Protein AF-A0A969HYI3-F1 (afdb_monomer_lite)

Foldseek 3Di:
DDDDDDDDDDDDDDDDDDPPDPPPDDDPPPPDPCPPPDPQDADDPVDGDPSRVVVVVVVVVVLQVQLVVLLVLLVVLVVCQVVVVVVVPDVDSQCVCCVVPVAHPVRSVLSNLLNVLQCLQVDPPDDHDPDPSDGDRHSLLSRLLSVPPDSVLSNVLVVVLCVPPVVSDRDSVSSNVSSVVSVVVVVCVVPPDDDDPPPPDPPPDDDDDD

Radius of gyration: 31.87 Å; chains: 1; bounding box: 58×83×125 Å

Sequence (210 aa):
MNRRRDRASDLAAFTSDLAPPVRRGRGLDGMLGTAAPAPIERGTDTELSLSEMDALVQCEAIIERGLKTFFEVGTALVRIRDLELYRIEYRTFEAYCADRWGISRPRAYELMNASQVVSAIADKTGDPPAAPLVVPQNEAQARPLTRLKDVAQQRAAWQQAVETAPDGRITAAHVEQVVKEMLRKLDAALHAPAPPPEHVAPRRASPAPT

pLDDT: mean 71.65, std 19.66, range [32.5, 96.88]

Secondary structure (DSSP, 8-state):
------------------SPP-------TTS----PPPP-----SSS--HHHHHHHHHHHHHHHHHHHHHHHHHHHHHHHHHTTTTTTT-SSHHHHHHHHH---HHHHHHHHHHHHHHHHHH--SSSPPSS------SHHHHTGGGG--SHHHHHHHHHHHHHT-GGG---HHHHHHHHHHHHHHHHHHHHPPPPPPP-----PPPPPP-

Structure (mmCIF, N/CA/C/O backbone):
data_AF-A0A969HYI3-F1
#
_entry.id   AF-A0A969HYI3-F1
#
loop_
_atom_site.group_PDB
_atom_site.id
_atom_site.type_symbol
_atom_site.label_atom_id
_atom_site.label_alt_id
_atom_site.label_comp_id
_atom_site.label_asym_id
_atom_site.label_entity_id
_atom_site.label_seq_id
_atom_site.pdbx_PDB_ins_code
_atom_site.Cartn_x
_atom_site.Cartn_y
_atom_site.Cartn_z
_atom_site.occupancy
_atom_site.B_iso_or_equiv
_atom_site.auth_seq_id
_atom_site.auth_comp_id
_atom_site.auth_asym_id
_atom_site.auth_atom_id
_atom_site.pdbx_PDB_model_num
ATOM 1 N N . MET A 1 1 ? 6.996 10.038 -78.867 1.00 38.78 1 MET A N 1
ATOM 2 C CA . MET A 1 1 ? 8.437 9.913 -79.176 1.00 38.78 1 MET A CA 1
ATOM 3 C C . MET A 1 1 ? 9.048 8.854 -78.267 1.00 38.78 1 MET A C 1
ATOM 5 O O . MET A 1 1 ? 9.074 9.038 -77.061 1.00 38.78 1 MET A O 1
ATOM 9 N N . ASN A 1 2 ? 9.457 7.731 -78.857 1.00 34.75 2 ASN A N 1
ATOM 10 C CA . ASN A 1 2 ? 10.116 6.586 -78.220 1.00 34.75 2 ASN A CA 1
ATOM 11 C C . ASN A 1 2 ? 11.629 6.817 -78.043 1.00 34.75 2 ASN A C 1
ATOM 13 O O . ASN A 1 2 ? 12.238 7.416 -78.929 1.00 34.75 2 ASN A O 1
ATOM 17 N N . ARG A 1 3 ? 12.212 6.223 -76.987 1.00 39.19 3 ARG A N 1
ATOM 18 C CA . ARG A 1 3 ? 13.505 5.480 -76.902 1.00 39.19 3 ARG A CA 1
ATOM 19 C C . ARG A 1 3 ? 13.763 5.225 -75.401 1.00 39.19 3 ARG A C 1
ATOM 21 O O . ARG A 1 3 ? 14.006 6.184 -74.688 1.00 39.19 3 ARG A O 1
ATOM 28 N N . ARG A 1 4 ? 13.545 4.056 -74.778 1.00 41.44 4 ARG A N 1
ATOM 29 C CA . ARG A 1 4 ? 14.059 2.672 -74.956 1.00 41.44 4 ARG A CA 1
ATOM 30 C C . ARG A 1 4 ? 15.584 2.528 -75.091 1.00 41.44 4 ARG A C 1
ATOM 32 O O . ARG A 1 4 ? 16.122 2.773 -76.168 1.00 41.44 4 ARG A O 1
ATOM 39 N N . ARG A 1 5 ? 16.205 2.042 -74.004 1.00 45.50 5 ARG A N 1
ATOM 40 C CA . ARG A 1 5 ? 17.106 0.866 -73.844 1.00 45.50 5 ARG A CA 1
ATOM 41 C C . ARG A 1 5 ? 17.284 0.675 -72.321 1.00 45.50 5 ARG A C 1
ATOM 43 O O . ARG A 1 5 ? 17.716 1.619 -71.679 1.00 45.50 5 ARG A O 1
ATOM 50 N N . ASP A 1 6 ? 16.709 -0.316 -71.638 1.00 41.03 6 ASP A N 1
ATOM 51 C CA . ASP A 1 6 ? 16.906 -1.786 -71.616 1.00 41.03 6 ASP A CA 1
ATOM 52 C C . ASP A 1 6 ? 18.295 -2.283 -71.175 1.00 41.03 6 ASP A C 1
ATOM 54 O O . ASP A 1 6 ? 19.232 -2.251 -71.973 1.00 41.03 6 ASP A O 1
ATOM 58 N N . ARG A 1 7 ? 18.346 -2.811 -69.932 1.00 38.31 7 ARG A N 1
ATOM 59 C CA . ARG A 1 7 ? 18.832 -4.141 -69.445 1.00 38.31 7 ARG A CA 1
ATOM 60 C C . ARG A 1 7 ? 19.369 -4.007 -68.001 1.00 38.31 7 ARG A C 1
ATOM 62 O O . ARG A 1 7 ? 20.256 -3.198 -67.779 1.00 38.31 7 ARG A O 1
ATOM 69 N N . ALA A 1 8 ? 18.753 -4.594 -66.961 1.00 33.00 8 ALA A N 1
ATOM 70 C CA . ALA A 1 8 ? 18.795 -6.019 -66.545 1.00 33.00 8 ALA A CA 1
ATOM 71 C C . ALA A 1 8 ? 20.252 -6.530 -66.464 1.00 33.00 8 ALA A C 1
ATOM 73 O O . ALA A 1 8 ? 20.932 -6.497 -67.483 1.00 33.00 8 ALA A O 1
ATOM 74 N N . SER A 1 9 ? 20.835 -6.958 -65.339 1.00 34.84 9 SER A N 1
ATOM 75 C CA . SER A 1 9 ? 20.385 -7.801 -64.206 1.00 34.84 9 SER A CA 1
ATOM 76 C C . SER A 1 9 ? 21.305 -7.482 -62.995 1.00 34.84 9 SER A C 1
ATOM 78 O O . SER A 1 9 ? 22.332 -6.844 -63.195 1.00 34.84 9 SER A O 1
ATOM 80 N N . ASP A 1 10 ? 20.983 -7.695 -61.719 1.00 34.31 10 ASP A N 1
ATOM 81 C CA . ASP A 1 10 ? 20.897 -8.970 -60.986 1.00 34.31 10 ASP A CA 1
ATOM 82 C C . ASP A 1 10 ? 20.331 -8.653 -59.580 1.00 34.31 10 ASP A C 1
ATOM 84 O O . ASP A 1 10 ? 20.713 -7.667 -58.957 1.00 34.31 10 ASP A O 1
ATOM 88 N N . LEU A 1 11 ? 19.222 -9.270 -59.165 1.00 32.50 11 LEU A N 1
ATOM 89 C CA . LEU A 1 11 ? 19.154 -10.449 -58.286 1.00 32.50 11 LEU A CA 1
ATOM 90 C C . LEU A 1 11 ? 19.701 -10.257 -56.852 1.00 32.50 11 LEU A C 1
ATOM 92 O O . LEU A 1 11 ? 20.893 -10.325 -56.594 1.00 32.50 11 LEU A O 1
ATOM 96 N N . ALA A 1 12 ? 18.726 -10.174 -55.937 1.00 33.12 12 ALA A N 1
ATOM 97 C CA . ALA A 1 12 ? 18.704 -10.742 -54.587 1.00 33.12 12 ALA A CA 1
ATOM 98 C C . ALA A 1 12 ? 19.670 -10.200 -53.513 1.00 33.12 12 ALA A C 1
ATOM 100 O O . ALA A 1 12 ? 20.829 -10.584 -53.447 1.00 33.12 12 ALA A O 1
ATOM 101 N N . ALA A 1 13 ? 19.103 -9.482 -52.536 1.00 35.53 13 ALA A N 1
ATOM 102 C CA . ALA A 1 13 ? 19.193 -9.878 -51.124 1.00 35.53 13 ALA A CA 1
ATOM 103 C C . ALA A 1 13 ? 18.132 -9.140 -50.290 1.00 35.53 13 ALA A C 1
ATOM 105 O O . ALA A 1 13 ? 18.258 -7.972 -49.935 1.00 35.53 13 ALA A O 1
ATOM 106 N N . PHE A 1 14 ? 17.059 -9.868 -50.005 1.00 36.97 14 PHE A N 1
ATOM 107 C CA . PHE A 1 14 ? 16.119 -9.616 -48.928 1.00 36.97 14 PHE A CA 1
ATOM 108 C C . PHE A 1 14 ? 16.742 -10.140 -47.633 1.00 36.97 14 PHE A C 1
ATOM 110 O O . PHE A 1 14 ? 16.921 -11.346 -47.522 1.00 36.97 14 PHE A O 1
ATOM 117 N N . THR A 1 15 ? 17.034 -9.259 -46.680 1.00 38.47 15 THR A N 1
ATOM 118 C CA . THR A 1 15 ? 17.184 -9.546 -45.239 1.00 38.47 15 THR A CA 1
ATOM 119 C C . THR A 1 15 ? 17.040 -8.189 -44.538 1.00 38.47 15 THR A C 1
ATOM 121 O O . THR A 1 15 ? 17.927 -7.348 -44.634 1.00 38.47 15 THR A O 1
ATOM 124 N N . SER A 1 16 ? 15.856 -7.782 -44.071 1.00 40.38 16 SER A N 1
ATOM 125 C CA . SER A 1 16 ? 15.319 -8.096 -42.736 1.00 40.38 16 SER A CA 1
ATOM 126 C C . SER A 1 16 ? 16.392 -8.443 -41.705 1.00 40.38 16 SER A C 1
ATOM 128 O O . SER A 1 16 ? 17.163 -9.364 -41.937 1.00 40.38 16 SER A O 1
ATOM 130 N N . ASP A 1 17 ? 16.296 -7.789 -40.545 1.00 43.31 17 ASP A N 1
ATOM 131 C CA . ASP A 1 17 ? 16.858 -8.188 -39.247 1.00 43.31 17 ASP A CA 1
ATOM 132 C C . ASP A 1 17 ? 18.091 -7.410 -38.759 1.00 43.31 17 ASP A C 1
ATOM 134 O O . ASP A 1 17 ? 19.230 -7.774 -39.021 1.00 43.31 17 ASP A O 1
ATOM 138 N N . LEU A 1 18 ? 17.838 -6.352 -37.980 1.00 40.81 18 LEU A N 1
ATOM 139 C CA . LEU A 1 18 ? 18.725 -5.889 -36.907 1.00 40.81 18 LEU A CA 1
ATOM 140 C C . LEU A 1 18 ? 17.860 -5.354 -35.751 1.00 40.81 18 LEU A C 1
ATOM 142 O O . LEU A 1 18 ? 17.935 -4.190 -35.364 1.00 40.81 18 LEU A O 1
ATOM 146 N N . ALA A 1 19 ? 17.013 -6.222 -35.195 1.00 46.19 19 ALA A N 1
ATOM 147 C CA . ALA A 1 19 ? 16.717 -6.144 -33.769 1.00 46.19 19 ALA A CA 1
ATOM 148 C C . ALA A 1 19 ? 17.812 -6.953 -33.053 1.00 46.19 19 ALA A C 1
ATOM 150 O O . ALA A 1 19 ? 18.092 -8.080 -33.467 1.00 46.19 19 ALA A O 1
ATOM 151 N N . PRO A 1 20 ? 18.484 -6.425 -32.015 1.00 46.50 20 PRO A N 1
ATOM 152 C CA . PRO A 1 20 ? 19.469 -7.216 -31.292 1.00 46.50 20 PRO A CA 1
ATOM 153 C C . PRO A 1 20 ? 18.777 -8.455 -30.702 1.00 46.50 20 PRO A C 1
ATOM 155 O O . PRO A 1 20 ? 17.694 -8.326 -30.121 1.00 46.50 20 PRO A O 1
ATOM 158 N N . PRO A 1 21 ? 19.366 -9.658 -30.825 1.00 45.59 21 PRO A N 1
ATOM 159 C CA . PRO A 1 21 ? 18.741 -10.858 -30.307 1.00 45.59 21 PRO A CA 1
ATOM 160 C C . PRO A 1 21 ? 18.591 -10.722 -28.795 1.00 45.59 21 PRO A C 1
ATOM 162 O O . PRO A 1 21 ? 19.574 -10.610 -28.055 1.00 45.59 21 PRO A O 1
ATOM 165 N N . VAL A 1 22 ? 17.339 -10.774 -28.337 1.00 52.62 22 VAL A N 1
ATOM 166 C CA . VAL A 1 22 ? 17.003 -11.109 -26.957 1.00 52.62 22 VAL A CA 1
ATOM 167 C C . VAL A 1 22 ? 17.732 -12.412 -26.666 1.00 52.62 22 VAL A C 1
ATOM 169 O O . VAL A 1 22 ? 17.373 -13.468 -27.194 1.00 52.62 22 VAL A O 1
ATOM 172 N N . ARG A 1 23 ? 18.797 -12.340 -25.862 1.00 42.78 23 ARG A N 1
ATOM 173 C CA . ARG A 1 23 ? 19.448 -13.531 -25.327 1.00 42.78 23 ARG A CA 1
ATOM 174 C C . ARG A 1 23 ? 18.414 -14.249 -24.466 1.00 42.78 23 ARG A C 1
ATOM 176 O O . ARG A 1 23 ? 18.297 -13.981 -23.275 1.00 42.78 23 ARG A O 1
ATOM 183 N N . ARG A 1 24 ? 17.667 -15.179 -25.066 1.00 51.25 24 ARG A N 1
ATOM 184 C CA . ARG A 1 24 ? 17.111 -16.311 -24.330 1.00 51.25 24 ARG A CA 1
ATOM 185 C C . ARG A 1 24 ? 18.317 -16.991 -23.705 1.00 51.25 24 ARG A C 1
ATOM 187 O O . ARG A 1 24 ? 19.187 -17.478 -24.427 1.00 51.25 24 ARG A O 1
ATOM 194 N N . GLY A 1 25 ? 18.428 -16.884 -22.384 1.00 37.19 25 GLY A N 1
ATOM 195 C CA . GLY A 1 25 ? 19.513 -17.481 -21.625 1.00 37.19 25 GLY A CA 1
ATOM 196 C C . GLY A 1 25 ? 19.679 -18.936 -22.045 1.00 37.19 25 GLY A C 1
ATOM 197 O O . GLY A 1 25 ? 18.768 -19.745 -21.895 1.00 37.19 25 GLY A O 1
ATOM 198 N N . ARG A 1 26 ? 20.842 -19.231 -22.626 1.00 47.69 26 ARG A N 1
ATOM 199 C CA . ARG A 1 26 ? 21.391 -20.578 -22.736 1.00 47.69 26 ARG A CA 1
ATOM 200 C C . ARG A 1 26 ? 21.399 -21.168 -21.323 1.00 47.69 26 ARG A C 1
ATOM 202 O O . ARG A 1 26 ? 21.822 -20.481 -20.395 1.00 47.69 26 ARG A O 1
ATOM 209 N N . GLY A 1 27 ? 20.881 -22.388 -21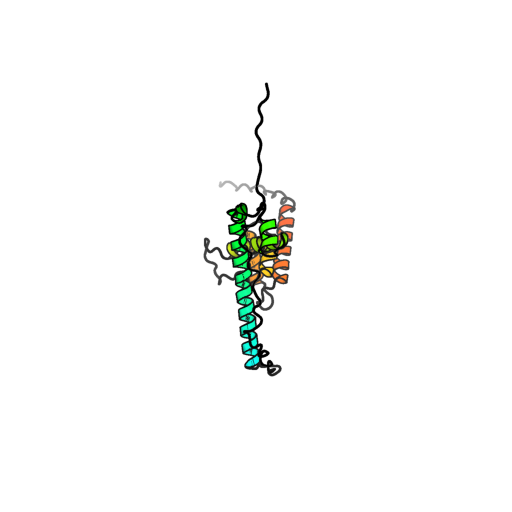.199 1.00 39.28 27 GLY A N 1
ATOM 210 C CA . GLY A 1 27 ? 20.636 -23.078 -19.937 1.00 39.28 27 GLY A CA 1
ATOM 211 C C . GLY A 1 27 ? 21.790 -22.974 -18.945 1.00 39.28 27 GLY A C 1
ATOM 212 O O . GLY A 1 27 ? 22.960 -23.115 -19.300 1.00 39.28 27 GLY A O 1
ATOM 213 N N . LEU A 1 28 ? 21.413 -22.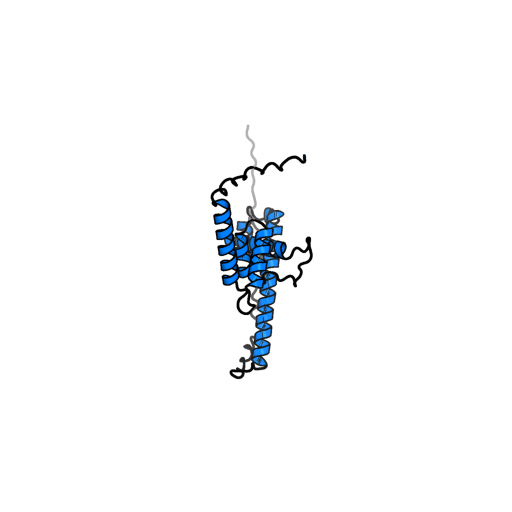747 -17.691 1.00 47.28 28 LEU A N 1
ATOM 214 C CA . LEU A 1 28 ? 22.261 -22.871 -16.506 1.00 47.28 28 LEU A CA 1
ATOM 215 C C . LEU A 1 28 ? 22.321 -24.341 -16.040 1.00 47.28 28 LEU A C 1
ATOM 217 O O . LEU A 1 28 ? 22.607 -24.614 -14.874 1.00 47.28 28 LEU A O 1
ATOM 221 N N . ASP A 1 29 ? 21.997 -25.285 -16.927 1.00 48.03 29 ASP A N 1
ATOM 222 C CA . ASP A 1 29 ? 22.026 -26.718 -16.662 1.00 48.03 29 ASP A CA 1
ATOM 223 C C . ASP A 1 29 ? 23.487 -27.171 -16.597 1.00 48.03 29 ASP A C 1
ATOM 225 O O . ASP A 1 29 ? 24.082 -27.572 -17.596 1.00 48.03 29 ASP A O 1
ATOM 229 N N . GLY A 1 30 ? 24.097 -27.040 -15.416 1.00 45.94 30 GLY A N 1
ATOM 230 C CA . GLY A 1 30 ? 25.413 -27.628 -15.176 1.00 45.94 30 GLY A CA 1
ATOM 231 C C . GLY A 1 30 ? 26.241 -27.142 -13.988 1.00 45.94 30 GLY A C 1
ATOM 232 O O . GLY A 1 30 ? 27.368 -27.609 -13.876 1.00 45.94 30 GLY A O 1
ATOM 233 N N . MET A 1 31 ? 25.777 -26.237 -13.110 1.00 43.53 31 MET A N 1
ATOM 234 C CA . MET A 1 31 ? 26.675 -25.693 -12.064 1.00 43.53 31 MET A CA 1
ATOM 235 C C . MET A 1 31 ? 26.084 -25.426 -10.673 1.00 43.53 31 MET A C 1
ATOM 237 O O . MET A 1 31 ? 26.704 -24.734 -9.869 1.00 43.53 31 MET A O 1
ATOM 241 N N . LEU A 1 32 ? 24.946 -26.025 -10.328 1.00 44.06 32 LEU A N 1
ATOM 242 C CA . LEU A 1 32 ? 24.517 -26.119 -8.932 1.00 44.06 32 LEU A CA 1
ATOM 243 C C . LEU A 1 32 ? 24.443 -27.595 -8.575 1.00 44.06 32 LEU A C 1
ATOM 245 O O . LEU A 1 32 ? 23.512 -28.291 -8.968 1.00 44.06 32 LEU A O 1
ATOM 249 N N . GLY A 1 33 ? 25.449 -28.080 -7.847 1.00 40.66 33 GLY A N 1
ATOM 250 C CA . GLY A 1 33 ? 25.289 -29.306 -7.085 1.00 40.66 33 GLY A CA 1
ATOM 251 C C . GLY A 1 33 ? 24.110 -29.096 -6.145 1.00 40.66 33 GLY A C 1
ATOM 252 O O . GLY A 1 33 ? 24.230 -28.396 -5.145 1.00 40.66 33 GLY A O 1
ATOM 253 N N . THR A 1 34 ? 22.954 -29.657 -6.487 1.00 44.06 34 THR A N 1
ATOM 254 C CA . THR A 1 34 ? 21.813 -29.752 -5.584 1.00 44.06 34 THR A CA 1
ATOM 255 C C . THR A 1 34 ? 22.142 -30.832 -4.562 1.00 44.06 34 THR A C 1
ATOM 257 O O . THR A 1 34 ? 21.595 -31.933 -4.601 1.00 44.06 34 THR A O 1
ATOM 260 N N . ALA A 1 35 ? 23.082 -30.542 -3.660 1.00 44.22 35 ALA A N 1
ATOM 261 C CA . ALA A 1 35 ? 23.036 -31.180 -2.361 1.00 44.22 35 ALA A CA 1
ATOM 262 C C . ALA A 1 35 ? 21.670 -30.793 -1.791 1.00 44.22 35 ALA A C 1
ATOM 264 O O . ALA A 1 35 ? 21.392 -29.607 -1.600 1.00 44.22 35 ALA A O 1
ATOM 265 N N . ALA A 1 36 ? 20.778 -31.775 -1.648 1.00 46.41 36 ALA A N 1
ATOM 266 C CA . ALA A 1 36 ? 19.522 -31.563 -0.952 1.00 46.41 36 ALA A CA 1
ATOM 267 C C . ALA A 1 36 ? 19.846 -30.878 0.388 1.00 46.41 36 ALA A C 1
ATOM 269 O O . ALA A 1 36 ? 20.836 -31.270 1.020 1.00 46.41 36 ALA A O 1
ATOM 270 N N . PRO A 1 37 ? 19.090 -29.842 0.798 1.00 57.66 37 PRO A N 1
ATOM 271 C CA . PRO A 1 37 ? 19.317 -29.219 2.094 1.00 57.66 37 PRO A CA 1
ATOM 272 C C . PRO A 1 37 ? 19.321 -30.322 3.154 1.00 57.66 37 PRO A C 1
ATOM 274 O O . PRO A 1 37 ? 18.499 -31.242 3.086 1.00 57.66 37 PRO A O 1
ATOM 277 N N . ALA A 1 38 ? 20.294 -30.271 4.068 1.00 59.81 38 ALA A N 1
ATOM 278 C CA . ALA A 1 38 ? 20.405 -31.261 5.129 1.00 59.81 38 ALA A CA 1
ATOM 279 C C . ALA A 1 38 ? 19.039 -31.409 5.832 1.00 59.81 38 ALA A C 1
ATOM 281 O O . ALA A 1 38 ? 18.359 -30.396 6.028 1.00 59.81 38 ALA A O 1
ATOM 282 N N . PRO A 1 39 ? 18.600 -32.638 6.165 1.00 67.19 39 PRO A N 1
ATOM 283 C CA . PRO A 1 39 ? 17.336 -32.844 6.858 1.00 67.19 39 PRO A CA 1
ATOM 284 C C . PRO A 1 39 ? 17.290 -31.988 8.123 1.00 67.19 39 PRO A C 1
ATOM 286 O O . PRO A 1 39 ? 18.234 -32.015 8.911 1.00 67.19 39 PRO A O 1
ATOM 289 N N . ILE A 1 40 ? 16.209 -31.226 8.305 1.00 64.75 40 ILE A N 1
ATOM 290 C CA . ILE A 1 40 ? 16.035 -30.432 9.520 1.00 64.75 40 ILE A CA 1
ATOM 291 C C . ILE A 1 40 ? 15.757 -31.400 10.669 1.00 64.75 40 ILE A C 1
ATOM 293 O O . ILE A 1 40 ? 14.712 -32.056 10.690 1.00 64.75 40 ILE A O 1
ATOM 297 N N . GLU A 1 41 ? 16.700 -31.524 11.599 1.00 72.94 41 GLU A N 1
ATOM 298 C CA . GLU A 1 41 ? 16.536 -32.378 12.774 1.00 72.94 41 GLU A CA 1
ATOM 299 C C . GLU A 1 41 ? 15.579 -31.707 13.754 1.00 72.94 41 GLU A C 1
ATOM 301 O O . GLU A 1 41 ? 15.842 -30.604 14.227 1.00 72.94 41 GLU A O 1
ATOM 306 N N . ARG A 1 42 ? 14.451 -32.355 14.052 1.00 57.25 42 ARG A N 1
ATOM 307 C CA . ARG A 1 42 ? 13.452 -31.802 14.968 1.00 57.25 42 ARG A CA 1
ATOM 308 C C . ARG A 1 42 ? 13.978 -31.798 16.407 1.00 57.25 42 ARG A C 1
ATOM 310 O O . ARG A 1 42 ? 14.496 -32.814 16.869 1.00 57.25 42 ARG A O 1
ATOM 317 N N . GLY A 1 43 ? 13.819 -30.671 17.096 1.00 67.81 43 GLY A N 1
ATOM 318 C CA . GLY A 1 43 ? 14.094 -30.505 18.519 1.00 67.81 43 GLY A CA 1
ATOM 319 C C . GLY A 1 43 ? 13.035 -31.158 19.412 1.00 67.81 43 GLY A C 1
ATOM 320 O O . GLY A 1 43 ? 12.350 -32.104 19.019 1.00 67.81 43 GLY A O 1
ATOM 321 N N . THR A 1 44 ? 12.900 -30.668 20.641 1.00 76.44 44 THR A N 1
ATOM 322 C CA . THR A 1 44 ? 11.870 -31.142 21.582 1.00 76.44 44 THR A CA 1
ATOM 323 C C . THR A 1 44 ? 10.613 -30.276 21.498 1.00 76.44 44 THR A C 1
ATOM 325 O O . THR A 1 44 ? 10.633 -29.200 20.907 1.00 76.44 44 THR A O 1
ATOM 328 N N . ASP A 1 45 ? 9.524 -30.694 22.149 1.00 58.94 45 ASP A N 1
ATOM 329 C CA . ASP A 1 45 ? 8.278 -29.908 22.209 1.00 58.94 45 ASP A CA 1
ATOM 330 C C . ASP A 1 45 ? 8.453 -28.515 22.856 1.00 58.94 45 ASP A C 1
ATOM 332 O O . ASP A 1 45 ? 7.586 -27.653 22.711 1.00 58.94 45 ASP A O 1
ATOM 336 N N . THR A 1 46 ? 9.569 -28.280 23.554 1.00 55.25 46 THR A N 1
ATOM 337 C CA . THR A 1 46 ? 9.870 -27.024 24.262 1.00 55.25 46 THR A CA 1
ATOM 338 C C . THR A 1 46 ? 11.125 -26.300 23.772 1.00 55.25 46 THR A C 1
ATOM 340 O O . THR A 1 46 ? 11.316 -25.144 24.142 1.00 55.25 46 THR A O 1
ATOM 343 N N . GLU A 1 47 ? 11.975 -26.923 22.948 1.00 53.31 47 GLU A N 1
ATOM 344 C CA . GLU A 1 47 ? 13.264 -26.353 22.525 1.00 53.31 47 GLU A CA 1
ATOM 345 C C . GLU A 1 47 ? 13.585 -26.697 21.066 1.00 53.31 47 GLU A C 1
ATOM 347 O O . GLU A 1 47 ? 13.543 -27.865 20.677 1.00 53.31 47 GLU A O 1
ATOM 352 N N . LEU A 1 48 ? 13.957 -25.679 20.281 1.00 51.03 48 LEU A N 1
ATOM 353 C CA . LEU A 1 48 ? 14.385 -25.834 18.889 1.00 51.03 48 LEU A CA 1
ATOM 354 C C . LEU A 1 48 ? 15.795 -26.428 18.817 1.00 51.03 48 LEU A C 1
ATOM 356 O O . LEU A 1 48 ? 16.686 -26.028 19.568 1.00 51.03 48 LEU A O 1
ATOM 360 N N . SER A 1 49 ? 16.021 -27.341 17.875 1.00 73.69 49 SER A N 1
ATOM 361 C CA . SER A 1 49 ? 17.371 -27.816 17.565 1.00 73.69 49 SER A CA 1
ATOM 362 C C . SER A 1 49 ? 18.204 -26.719 16.887 1.00 73.69 49 SER A C 1
ATOM 364 O O . SER A 1 49 ? 17.672 -25.766 16.315 1.00 73.69 49 SER A O 1
ATOM 366 N N . LEU A 1 50 ? 19.531 -26.883 16.857 1.00 70.62 50 LEU A N 1
ATOM 367 C CA . LEU A 1 50 ? 20.418 -25.978 16.108 1.00 70.62 50 LEU A CA 1
ATOM 368 C C . LEU A 1 50 ? 20.052 -25.905 14.614 1.00 70.62 50 LEU A C 1
ATOM 370 O O . LEU A 1 50 ? 20.173 -24.849 13.998 1.00 70.62 50 LEU A O 1
ATOM 374 N N . SER A 1 51 ? 19.575 -27.015 14.047 1.00 58.47 51 SER A N 1
ATOM 375 C CA . SER A 1 51 ? 19.128 -27.090 12.657 1.00 58.47 51 SER A CA 1
ATOM 376 C C . SER A 1 51 ? 17.814 -26.333 12.428 1.00 58.47 51 SER A C 1
ATOM 378 O O . SER A 1 51 ? 17.666 -25.660 11.409 1.00 58.47 51 SER A O 1
ATOM 380 N N . GLU A 1 52 ? 16.880 -26.391 13.380 1.00 50.72 52 GLU A N 1
ATOM 381 C CA . GLU A 1 52 ? 15.630 -25.628 13.325 1.00 50.72 52 GLU A CA 1
ATOM 382 C C . GLU A 1 52 ? 15.863 -24.130 13.524 1.00 50.72 52 GLU A C 1
ATOM 384 O O . GLU A 1 52 ? 15.236 -23.319 12.845 1.00 50.72 52 GLU A O 1
ATOM 389 N N . MET A 1 53 ? 16.789 -23.755 14.410 1.00 48.06 53 MET A N 1
ATOM 390 C CA . MET A 1 53 ? 17.176 -22.359 14.621 1.00 48.06 53 MET A CA 1
ATOM 391 C C . MET A 1 53 ? 17.799 -21.750 13.360 1.00 48.0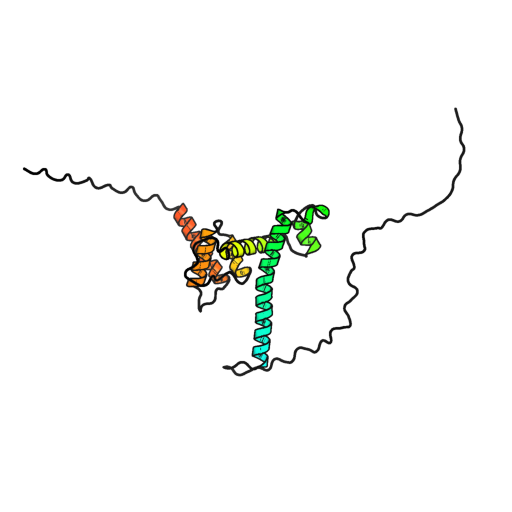6 53 MET A C 1
ATOM 393 O O . MET A 1 53 ? 17.421 -20.649 12.967 1.00 48.06 53 MET A O 1
ATOM 397 N N . ASP A 1 54 ? 18.711 -22.464 12.694 1.00 58.03 54 ASP A N 1
ATOM 398 C CA . ASP A 1 54 ? 19.316 -21.993 11.443 1.00 58.03 54 ASP A CA 1
ATOM 399 C C . ASP A 1 54 ? 18.274 -21.880 10.316 1.00 58.03 54 ASP A C 1
ATOM 401 O O . ASP A 1 54 ? 18.204 -20.865 9.619 1.00 58.03 54 ASP A O 1
ATOM 405 N N . ALA A 1 55 ? 17.381 -22.869 10.190 1.00 53.88 55 ALA A N 1
ATOM 406 C CA . ALA A 1 55 ? 16.276 -22.820 9.236 1.00 53.88 55 ALA A CA 1
ATOM 407 C C . ALA A 1 55 ? 15.320 -21.642 9.503 1.00 53.88 55 ALA A C 1
ATOM 409 O O . ALA A 1 55 ? 14.876 -20.987 8.555 1.00 53.88 55 ALA A O 1
ATOM 410 N N . LEU A 1 56 ? 15.028 -21.342 10.774 1.00 46.59 56 LEU A N 1
ATOM 411 C CA . LEU A 1 56 ? 14.214 -20.195 11.174 1.00 46.59 56 LEU A CA 1
ATOM 412 C C . LEU A 1 56 ? 14.877 -18.879 10.755 1.00 46.59 56 LEU A C 1
ATOM 414 O O . LEU A 1 56 ? 14.236 -18.081 10.078 1.00 46.59 56 LEU A O 1
ATOM 418 N N . VAL A 1 57 ? 16.166 -18.694 11.051 1.00 56.31 57 VAL A N 1
ATOM 419 C CA . VAL A 1 57 ? 16.927 -17.493 10.661 1.00 56.31 57 VAL A CA 1
ATOM 420 C C . VAL A 1 57 ? 16.946 -17.312 9.141 1.00 56.31 57 VAL A C 1
ATOM 422 O O . VAL A 1 57 ? 16.742 -16.206 8.636 1.00 56.31 57 VAL A O 1
ATOM 425 N N . GLN A 1 58 ? 17.144 -18.391 8.379 1.00 48.44 58 GLN A N 1
ATOM 426 C CA . GLN A 1 58 ? 17.101 -18.336 6.916 1.00 48.44 58 GLN A CA 1
ATOM 427 C C . GLN A 1 58 ? 15.712 -17.934 6.398 1.00 48.44 58 GLN A C 1
ATOM 429 O O . GLN A 1 58 ? 15.605 -17.100 5.492 1.00 48.44 58 GLN A O 1
ATOM 434 N N . CYS A 1 59 ? 14.647 -18.486 6.984 1.00 44.59 59 CYS A N 1
ATOM 435 C CA . CYS A 1 59 ? 13.272 -18.116 6.655 1.00 44.59 59 CYS A CA 1
ATOM 436 C C . CYS A 1 59 ? 12.989 -16.649 7.003 1.00 44.59 59 CYS A C 1
ATOM 438 O O . CYS A 1 59 ? 12.436 -15.926 6.176 1.00 44.59 59 CYS A O 1
ATOM 440 N N . GLU A 1 60 ? 13.418 -16.179 8.172 1.00 46.50 60 GLU A N 1
ATOM 441 C CA . GLU A 1 60 ? 13.277 -14.789 8.612 1.00 46.50 60 GLU A CA 1
ATOM 442 C C . GLU A 1 60 ? 14.045 -13.820 7.706 1.00 46.50 60 GLU A C 1
ATOM 444 O O . GLU A 1 60 ? 13.505 -12.782 7.334 1.00 46.50 60 GLU A O 1
ATOM 449 N N . ALA A 1 61 ? 15.243 -14.181 7.240 1.00 53.19 61 ALA A N 1
ATOM 450 C CA . ALA A 1 61 ? 16.009 -13.380 6.284 1.00 53.19 61 ALA A CA 1
ATOM 451 C C . ALA A 1 61 ? 15.347 -13.321 4.893 1.00 53.19 61 ALA A C 1
ATOM 453 O O . ALA A 1 61 ? 15.384 -12.288 4.216 1.00 53.19 61 ALA A O 1
ATOM 454 N N . ILE A 1 62 ? 14.728 -14.420 4.442 1.00 54.94 62 ILE A N 1
ATOM 455 C CA . ILE A 1 62 ? 13.910 -14.438 3.218 1.00 54.94 62 ILE A CA 1
ATOM 456 C C . ILE A 1 62 ? 12.696 -13.528 3.388 1.00 54.94 62 ILE A C 1
ATOM 458 O O . ILE A 1 62 ? 12.401 -12.741 2.483 1.00 54.94 62 ILE A O 1
ATOM 462 N N . ILE A 1 63 ? 12.032 -13.608 4.543 1.00 45.19 63 ILE A N 1
ATOM 463 C CA . ILE A 1 63 ? 10.904 -12.750 4.892 1.00 45.19 63 ILE A CA 1
ATOM 464 C C . ILE A 1 63 ? 11.364 -11.291 4.857 1.00 45.19 63 ILE A C 1
ATOM 466 O O . ILE A 1 63 ? 10.830 -10.542 4.045 1.00 45.19 63 ILE A O 1
ATOM 470 N N . GLU A 1 64 ? 12.398 -10.903 5.612 1.00 50.09 64 GLU A N 1
ATOM 471 C CA . GLU A 1 64 ? 12.919 -9.530 5.704 1.00 50.09 64 GLU A CA 1
ATOM 472 C C . GLU A 1 64 ? 13.332 -8.953 4.342 1.00 50.09 64 GLU A C 1
ATOM 474 O O . GLU A 1 64 ? 13.038 -7.800 4.013 1.00 50.09 64 GLU A O 1
ATOM 479 N N . ARG A 1 65 ? 13.964 -9.764 3.490 1.00 62.09 65 ARG A N 1
ATOM 480 C CA . ARG A 1 65 ? 14.271 -9.365 2.114 1.00 62.09 65 ARG A CA 1
ATOM 481 C C . ARG A 1 65 ? 12.997 -9.148 1.297 1.00 62.09 65 ARG A C 1
ATOM 483 O O . ARG A 1 65 ? 12.907 -8.154 0.579 1.00 62.09 65 ARG A O 1
ATOM 490 N N . GLY A 1 66 ? 11.997 -10.019 1.425 1.00 58.78 66 GLY A N 1
ATOM 491 C CA . GLY A 1 66 ? 10.678 -9.846 0.807 1.00 58.78 66 GLY A CA 1
ATOM 492 C C . GLY A 1 66 ? 9.954 -8.574 1.272 1.00 58.78 66 GLY A C 1
ATOM 493 O O . GLY A 1 66 ? 9.318 -7.904 0.454 1.00 58.78 66 GLY A O 1
ATOM 494 N N . LEU A 1 67 ? 10.124 -8.196 2.547 1.00 54.19 67 LEU A N 1
ATOM 495 C CA . LEU A 1 67 ? 9.616 -6.948 3.134 1.00 54.19 67 LEU A CA 1
ATOM 496 C C . LEU A 1 67 ? 10.209 -5.711 2.441 1.00 54.19 67 LEU A C 1
ATOM 498 O O . LEU A 1 67 ? 9.479 -4.801 2.061 1.00 54.19 67 LEU A O 1
ATOM 502 N N . LYS A 1 68 ? 11.523 -5.689 2.192 1.00 63.78 68 LYS A N 1
ATOM 503 C CA . LYS A 1 68 ? 12.169 -4.593 1.439 1.00 63.78 68 LYS A CA 1
ATOM 504 C C . LYS A 1 68 ? 11.804 -4.621 -0.047 1.00 63.78 68 LYS A C 1
ATOM 506 O O . LYS A 1 68 ? 11.596 -3.574 -0.657 1.00 63.78 68 LYS A O 1
ATOM 511 N N . THR A 1 69 ? 11.625 -5.817 -0.608 1.00 78.88 69 THR A N 1
ATOM 512 C CA . THR A 1 69 ? 11.387 -6.007 -2.045 1.00 78.88 69 THR A CA 1
ATOM 513 C C . THR A 1 69 ? 10.102 -5.326 -2.517 1.00 78.88 69 THR A C 1
ATOM 515 O O . THR A 1 69 ? 10.130 -4.649 -3.539 1.00 78.88 69 THR A O 1
ATOM 518 N N . PHE A 1 70 ? 8.970 -5.446 -1.805 1.00 83.81 70 PHE A N 1
ATOM 519 C CA . PHE A 1 70 ? 7.733 -4.804 -2.286 1.00 83.81 70 PHE A CA 1
ATOM 520 C C . PHE A 1 70 ? 7.812 -3.274 -2.219 1.00 83.81 70 PHE A C 1
ATOM 522 O O . PHE A 1 70 ? 7.304 -2.602 -3.115 1.00 83.81 70 PHE A O 1
ATOM 529 N N . PHE A 1 71 ? 8.444 -2.728 -1.174 1.00 85.38 71 PHE A N 1
ATOM 530 C CA . PHE A 1 71 ? 8.592 -1.288 -0.994 1.00 85.38 71 PHE A CA 1
ATOM 531 C C . PHE A 1 71 ? 9.505 -0.692 -2.072 1.00 85.38 71 PHE A C 1
ATOM 533 O O . PHE A 1 71 ? 9.136 0.291 -2.716 1.00 85.38 71 PHE A O 1
ATOM 540 N N . GLU A 1 72 ? 10.652 -1.324 -2.327 1.00 83.19 72 GLU A N 1
ATOM 541 C CA . GLU A 1 72 ? 11.593 -0.919 -3.376 1.00 83.19 72 GLU A CA 1
ATOM 542 C C . GLU A 1 72 ? 10.975 -1.047 -4.774 1.00 83.19 72 GLU A C 1
ATOM 544 O O . GLU A 1 72 ? 11.030 -0.100 -5.560 1.00 83.19 72 GLU A O 1
ATOM 549 N N . VAL A 1 73 ? 10.323 -2.179 -5.071 1.00 84.81 73 VAL A N 1
ATOM 550 C CA . VAL A 1 73 ? 9.641 -2.406 -6.356 1.00 84.81 73 VAL A CA 1
ATOM 551 C C . VAL A 1 73 ? 8.502 -1.410 -6.550 1.00 84.81 73 VAL A C 1
ATOM 553 O O . VAL A 1 73 ? 8.417 -0.789 -7.606 1.00 84.81 73 VAL A O 1
ATOM 556 N N . GLY A 1 74 ? 7.646 -1.211 -5.546 1.00 87.88 74 GLY A N 1
ATOM 557 C CA . GLY A 1 74 ? 6.553 -0.241 -5.604 1.00 87.88 74 GLY A CA 1
ATOM 558 C C . GLY A 1 74 ? 7.062 1.181 -5.848 1.00 87.88 74 GLY A C 1
ATOM 559 O O . GLY A 1 74 ? 6.577 1.856 -6.755 1.00 87.88 74 GLY A O 1
ATOM 560 N N . THR A 1 75 ? 8.112 1.594 -5.134 1.00 86.12 75 THR A N 1
ATOM 561 C CA . THR A 1 75 ? 8.756 2.906 -5.310 1.00 86.12 75 THR A CA 1
ATOM 562 C C . THR A 1 75 ? 9.362 3.058 -6.708 1.00 86.12 75 THR A C 1
ATOM 564 O O . THR A 1 75 ? 9.217 4.104 -7.348 1.00 86.12 75 THR A O 1
ATOM 567 N N . ALA A 1 76 ? 10.010 2.012 -7.228 1.00 78.56 76 ALA A N 1
ATOM 568 C CA . ALA A 1 76 ? 10.558 2.013 -8.580 1.00 78.56 76 ALA A CA 1
ATOM 569 C C . ALA A 1 76 ? 9.451 2.113 -9.641 1.00 78.56 76 ALA A C 1
ATOM 571 O O . ALA A 1 76 ? 9.578 2.896 -10.581 1.00 78.56 76 ALA A O 1
ATOM 572 N N . LEU A 1 77 ? 8.346 1.380 -9.468 1.00 83.31 77 LEU A N 1
ATOM 573 C CA . LEU A 1 77 ? 7.178 1.438 -10.350 1.00 83.31 77 LEU A CA 1
ATOM 574 C C . LEU A 1 77 ? 6.525 2.829 -10.343 1.00 83.31 77 LEU A C 1
ATOM 576 O O . LEU A 1 77 ? 6.201 3.336 -11.416 1.00 83.31 77 LEU A O 1
ATOM 580 N N . VAL A 1 78 ? 6.408 3.482 -9.178 1.00 88.12 78 VAL A N 1
ATOM 581 C CA . VAL A 1 78 ? 5.979 4.892 -9.066 1.00 88.12 78 VAL A CA 1
ATOM 582 C C . VAL A 1 78 ? 6.888 5.792 -9.890 1.00 88.12 78 VAL A C 1
ATOM 584 O O . VAL A 1 78 ? 6.410 6.509 -10.765 1.00 88.12 78 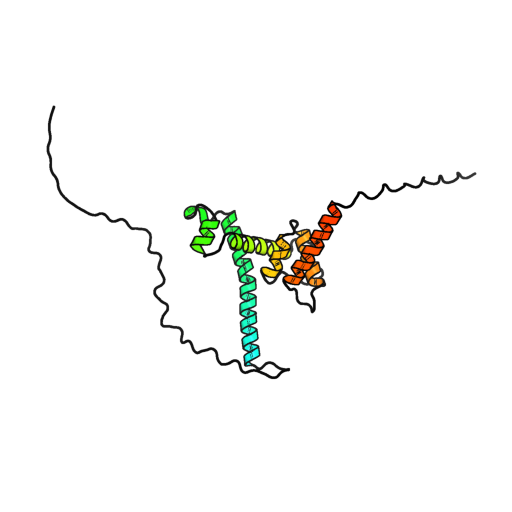VAL A O 1
ATOM 587 N N . ARG A 1 79 ? 8.205 5.700 -9.688 1.00 74.44 79 ARG A N 1
ATOM 588 C CA . ARG A 1 79 ? 9.173 6.532 -10.410 1.00 74.44 79 ARG A CA 1
ATOM 589 C C . ARG A 1 79 ? 9.141 6.301 -11.922 1.00 74.44 79 ARG A C 1
ATOM 591 O O . ARG A 1 79 ? 9.208 7.262 -12.683 1.00 74.44 79 ARG A O 1
ATOM 598 N N . ILE A 1 80 ? 9.044 5.047 -12.363 1.00 70.31 80 ILE A N 1
ATOM 599 C CA . ILE A 1 80 ? 8.948 4.686 -13.784 1.00 70.31 80 ILE A CA 1
ATOM 600 C C . ILE A 1 80 ? 7.670 5.249 -14.401 1.00 70.31 80 ILE A C 1
ATOM 602 O O . ILE A 1 80 ? 7.726 5.777 -15.513 1.00 70.31 80 ILE A O 1
ATOM 606 N N . ARG A 1 81 ? 6.537 5.140 -13.697 1.00 88.38 81 ARG A N 1
ATOM 607 C CA . ARG A 1 81 ? 5.252 5.655 -14.168 1.00 88.38 81 ARG A CA 1
ATOM 608 C C . ARG A 1 81 ? 5.279 7.177 -14.274 1.00 88.38 81 ARG A C 1
ATOM 610 O O . ARG A 1 81 ? 4.970 7.702 -15.336 1.00 88.38 81 ARG A O 1
ATOM 617 N N . ASP A 1 82 ? 5.662 7.858 -13.198 1.00 83.38 82 ASP A N 1
ATOM 618 C CA . ASP A 1 82 ? 5.544 9.315 -13.073 1.00 83.38 82 ASP A CA 1
ATOM 619 C C . ASP A 1 82 ? 6.533 10.063 -13.983 1.00 83.38 82 ASP A C 1
ATOM 621 O O . ASP A 1 82 ? 6.233 11.153 -14.461 1.00 83.38 82 ASP A O 1
ATOM 625 N N . LEU A 1 83 ? 7.696 9.467 -14.272 1.00 69.56 83 LEU A N 1
ATOM 626 C CA . LEU A 1 83 ? 8.671 10.003 -15.234 1.00 69.56 83 LEU A CA 1
ATOM 627 C C . LEU A 1 83 ? 8.489 9.447 -16.659 1.00 69.56 83 LEU A C 1
ATOM 629 O O . LEU A 1 83 ? 9.268 9.786 -17.555 1.00 69.56 83 LEU A O 1
ATOM 633 N N . GLU A 1 84 ? 7.496 8.576 -16.857 1.00 71.69 84 GLU A N 1
ATOM 634 C CA . GLU A 1 84 ? 7.190 7.885 -18.113 1.00 71.69 84 GLU A CA 1
ATOM 635 C C . GLU A 1 84 ? 8.407 7.178 -18.741 1.00 71.69 84 GLU A C 1
ATOM 637 O O . GLU A 1 84 ? 8.618 7.213 -19.954 1.00 71.69 84 GLU A O 1
ATOM 642 N N . LEU A 1 85 ? 9.232 6.509 -17.925 1.00 70.75 85 LEU A N 1
ATOM 643 C CA . LEU A 1 85 ? 10.499 5.902 -18.376 1.00 70.75 85 LEU A CA 1
ATOM 644 C C . LEU A 1 85 ? 10.311 4.738 -19.367 1.00 70.75 85 LEU A C 1
ATOM 646 O O . LEU A 1 85 ? 11.271 4.286 -19.982 1.00 70.75 85 LEU A O 1
ATOM 650 N N . TYR A 1 86 ? 9.079 4.264 -19.535 1.00 72.88 86 TYR A N 1
ATOM 651 C CA . TYR A 1 86 ? 8.702 3.193 -20.455 1.00 72.88 86 TYR A CA 1
ATOM 652 C C . TYR A 1 86 ? 8.366 3.683 -21.878 1.00 72.88 86 TYR A C 1
ATOM 654 O O . TYR A 1 86 ? 8.254 2.865 -22.790 1.00 72.88 86 TYR A O 1
ATOM 662 N N . ARG A 1 87 ? 8.209 5.000 -22.088 1.00 75.00 87 ARG A N 1
ATOM 663 C CA . ARG A 1 87 ? 7.563 5.587 -23.282 1.00 75.00 87 ARG A CA 1
ATOM 664 C C . ARG A 1 87 ? 8.258 5.347 -24.626 1.00 75.00 87 ARG A C 1
ATOM 666 O O . ARG A 1 87 ? 7.655 5.594 -25.663 1.00 75.00 87 ARG A O 1
ATOM 673 N N . ILE A 1 88 ? 9.527 4.930 -24.620 1.00 62.25 88 ILE A N 1
ATOM 674 C CA . ILE A 1 88 ? 10.286 4.664 -25.854 1.00 62.25 88 ILE A CA 1
ATOM 675 C C . ILE A 1 88 ? 9.816 3.360 -26.507 1.00 62.25 88 ILE A C 1
ATOM 677 O O . ILE A 1 88 ? 9.652 3.307 -27.722 1.00 62.25 88 ILE A O 1
ATOM 681 N N . GLU A 1 89 ? 9.594 2.319 -25.705 1.00 62.09 89 GLU A N 1
ATOM 682 C CA . GLU A 1 89 ? 9.270 0.972 -26.193 1.00 62.09 89 GLU A CA 1
ATOM 683 C C . GLU A 1 89 ? 7.793 0.611 -25.988 1.00 62.09 89 GLU A C 1
ATOM 685 O O . GLU A 1 89 ? 7.254 -0.220 -26.714 1.00 62.09 89 GLU A O 1
ATOM 690 N N . TYR A 1 90 ? 7.116 1.251 -25.028 1.00 75.19 90 TYR A N 1
ATOM 691 C CA . TYR A 1 90 ? 5.749 0.911 -24.644 1.00 75.19 90 TYR A CA 1
ATOM 692 C C . TYR A 1 90 ? 4.844 2.133 -24.680 1.00 75.19 90 TYR A C 1
ATOM 694 O O . TYR A 1 90 ? 5.164 3.196 -24.153 1.00 75.19 90 TYR A O 1
ATOM 702 N N . ARG A 1 91 ? 3.649 1.949 -25.247 1.00 84.25 91 ARG A N 1
ATOM 703 C CA . ARG A 1 91 ? 2.630 3.003 -25.337 1.00 84.25 91 ARG A CA 1
ATOM 704 C C . ARG A 1 91 ? 1.963 3.314 -23.994 1.00 84.25 91 ARG A C 1
ATOM 706 O O . ARG A 1 91 ? 1.449 4.410 -23.808 1.00 84.25 91 ARG A O 1
ATOM 713 N N . THR A 1 92 ? 1.931 2.344 -23.086 1.00 91.12 92 THR A N 1
ATOM 714 C CA . THR A 1 92 ? 1.259 2.444 -21.783 1.00 91.12 92 THR A CA 1
ATOM 715 C C . THR A 1 92 ? 2.098 1.766 -20.716 1.00 91.12 92 THR A C 1
ATOM 717 O O . THR A 1 92 ? 2.723 0.737 -20.994 1.00 91.12 92 THR A O 1
ATOM 720 N N . PHE A 1 93 ? 2.042 2.286 -19.493 1.00 84.38 93 PHE A N 1
ATOM 721 C CA . PHE A 1 93 ? 2.720 1.709 -18.336 1.00 84.38 93 PHE A CA 1
ATOM 722 C C . PHE A 1 93 ? 2.306 0.251 -18.091 1.00 84.38 93 PHE A C 1
ATOM 724 O O . PHE A 1 93 ? 3.133 -0.590 -17.756 1.00 84.38 93 PHE A O 1
ATOM 731 N N . GLU A 1 94 ? 1.037 -0.078 -18.313 1.00 93.44 94 GLU A N 1
ATOM 732 C CA . GLU A 1 94 ? 0.517 -1.422 -18.087 1.00 93.44 94 GLU A CA 1
ATOM 733 C C . GLU A 1 94 ? 1.074 -2.458 -19.057 1.00 93.44 94 GLU A C 1
ATOM 735 O O . GLU A 1 94 ? 1.421 -3.556 -18.626 1.00 93.44 94 GLU A O 1
ATOM 740 N N . ALA A 1 95 ? 1.200 -2.105 -20.339 1.00 86.81 95 ALA A N 1
ATOM 741 C CA . ALA A 1 95 ? 1.867 -2.954 -21.326 1.00 86.81 95 ALA A CA 1
ATOM 742 C C . ALA A 1 95 ? 3.328 -3.201 -20.928 1.00 86.81 95 ALA A C 1
ATOM 744 O O . ALA A 1 95 ? 3.785 -4.337 -20.941 1.00 86.81 95 ALA A O 1
ATOM 745 N N . TYR A 1 96 ? 4.024 -2.159 -20.461 1.00 82.88 96 TYR A N 1
ATOM 746 C CA . TYR A 1 96 ? 5.374 -2.299 -19.918 1.00 82.88 96 TYR A CA 1
ATOM 747 C C . TYR A 1 96 ? 5.430 -3.270 -18.726 1.00 82.88 96 TYR A C 1
ATOM 749 O O . TYR A 1 96 ? 6.277 -4.162 -18.699 1.00 82.88 96 TYR A O 1
ATOM 757 N N . CYS A 1 97 ? 4.528 -3.142 -17.748 1.00 76.12 97 CYS A N 1
ATOM 758 C CA . CYS A 1 97 ? 4.486 -4.039 -16.589 1.00 76.12 97 CYS A CA 1
ATOM 759 C C . CYS A 1 97 ? 4.187 -5.495 -16.971 1.00 76.12 97 CYS A C 1
ATOM 761 O O . CYS A 1 97 ? 4.833 -6.408 -16.448 1.00 76.12 97 CYS A O 1
ATOM 763 N N . ALA A 1 98 ? 3.237 -5.706 -17.880 1.00 81.81 98 ALA A N 1
ATOM 764 C CA . ALA A 1 98 ? 2.841 -7.034 -18.324 1.00 81.81 98 ALA A CA 1
ATOM 765 C C . ALA A 1 98 ? 3.955 -7.706 -19.138 1.00 81.81 98 ALA A C 1
ATOM 767 O O . ALA A 1 98 ? 4.384 -8.805 -18.791 1.00 81.81 98 ALA A O 1
ATOM 768 N N . ASP A 1 99 ? 4.471 -7.027 -20.160 1.00 72.50 99 ASP A N 1
ATOM 769 C CA . ASP A 1 99 ? 5.409 -7.618 -21.115 1.00 72.50 99 ASP A CA 1
ATOM 770 C C . ASP A 1 99 ? 6.812 -7.779 -20.522 1.00 72.50 99 ASP A C 1
ATOM 772 O O . ASP A 1 99 ? 7.477 -8.790 -20.758 1.00 72.50 99 ASP A O 1
ATOM 776 N N . ARG A 1 100 ? 7.283 -6.803 -19.729 1.00 66.62 100 ARG A N 1
ATOM 777 C CA . ARG A 1 100 ? 8.650 -6.833 -19.187 1.00 66.62 100 ARG A CA 1
ATOM 778 C C . ARG A 1 100 ? 8.775 -7.644 -17.903 1.00 66.62 100 ARG A C 1
ATOM 780 O O . ARG A 1 100 ? 9.817 -8.259 -17.686 1.00 66.62 100 ARG A O 1
ATOM 787 N N . TRP A 1 101 ? 7.751 -7.612 -17.052 1.00 81.19 101 TRP A N 1
ATOM 788 C CA . TRP A 1 101 ? 7.825 -8.148 -15.689 1.00 81.19 101 TRP A CA 1
ATOM 789 C C . TRP A 1 101 ? 6.805 -9.252 -15.402 1.00 81.19 101 TRP A C 1
ATOM 791 O O . TRP A 1 101 ? 6.861 -9.852 -14.331 1.00 81.19 101 TRP A O 1
ATOM 801 N N . GLY A 1 102 ? 5.864 -9.524 -16.313 1.00 82.25 102 GLY A N 1
ATOM 802 C CA . GLY A 1 102 ? 4.762 -10.454 -16.052 1.00 82.25 102 GLY A CA 1
ATOM 803 C C . GLY A 1 102 ? 3.817 -9.966 -14.948 1.00 82.25 102 GLY A C 1
ATOM 804 O O . GLY A 1 102 ? 3.099 -10.767 -14.351 1.00 82.25 102 GLY A O 1
ATOM 805 N N . ILE A 1 103 ? 3.826 -8.665 -14.638 1.00 85.56 103 ILE A N 1
ATOM 806 C CA . ILE A 1 103 ? 3.027 -8.079 -13.561 1.00 85.56 103 ILE A CA 1
ATOM 807 C C . ILE A 1 103 ? 1.720 -7.561 -14.154 1.00 85.56 103 ILE A C 1
ATOM 809 O O . ILE A 1 103 ? 1.714 -6.708 -15.041 1.00 85.56 103 ILE A O 1
ATOM 813 N N . SER A 1 104 ? 0.595 -8.051 -13.631 1.00 92.81 104 SER A N 1
ATOM 814 C CA . SER A 1 104 ? -0.720 -7.565 -14.040 1.00 92.81 104 SER A CA 1
ATOM 815 C C . SER A 1 104 ? -0.918 -6.104 -13.635 1.00 92.81 104 SER A C 1
ATOM 817 O O . SER A 1 104 ? -0.395 -5.642 -12.618 1.00 92.81 104 SER A O 1
ATOM 819 N N . ARG A 1 105 ? -1.746 -5.383 -14.397 1.00 94.38 105 ARG A N 1
ATOM 820 C CA . ARG A 1 105 ? -2.120 -4.001 -14.081 1.00 94.38 105 ARG A CA 1
ATOM 821 C C . ARG A 1 105 ? -2.555 -3.837 -12.613 1.00 94.38 105 ARG A C 1
ATOM 823 O O . ARG A 1 105 ? -1.930 -3.029 -11.932 1.00 94.38 105 ARG A O 1
ATOM 830 N N . PRO A 1 106 ? -3.552 -4.580 -12.083 1.00 94.94 106 PRO A N 1
ATOM 831 C CA . PRO A 1 106 ? -3.964 -4.420 -10.688 1.00 94.94 106 PRO A CA 1
ATOM 832 C C . PRO A 1 106 ? -2.802 -4.596 -9.711 1.00 94.94 106 PRO A C 1
ATOM 834 O O . PRO A 1 106 ? -2.631 -3.774 -8.815 1.00 94.94 106 PRO A O 1
ATOM 837 N N . ARG A 1 107 ? -1.944 -5.598 -9.944 1.00 92.62 107 ARG A N 1
ATOM 838 C CA . ARG A 1 107 ? -0.827 -5.883 -9.048 1.00 92.62 107 ARG A CA 1
ATOM 839 C C . ARG A 1 107 ? 0.224 -4.775 -9.039 1.00 92.62 107 ARG A C 1
ATOM 841 O O . ARG A 1 107 ? 0.740 -4.443 -7.975 1.00 92.62 107 ARG A O 1
ATOM 848 N N . ALA A 1 108 ? 0.529 -4.187 -10.196 1.00 87.75 108 ALA A N 1
ATOM 849 C CA . ALA A 1 108 ? 1.457 -3.061 -10.281 1.00 87.75 108 ALA A CA 1
ATOM 850 C C . ALA A 1 108 ? 0.960 -1.877 -9.438 1.00 87.75 108 ALA A C 1
ATOM 852 O O . ALA A 1 108 ? 1.699 -1.360 -8.604 1.00 87.75 108 ALA A O 1
ATOM 853 N N . TYR A 1 109 ? -0.314 -1.501 -9.590 1.00 95.06 109 TYR A N 1
ATOM 854 C CA . TYR A 1 109 ? -0.898 -0.397 -8.824 1.00 95.06 109 TYR A CA 1
ATOM 855 C C . TYR A 1 109 ? -1.020 -0.706 -7.324 1.00 95.06 109 TYR A C 1
ATOM 857 O O . TYR A 1 109 ? -0.807 0.192 -6.514 1.00 95.06 109 TYR A O 1
ATOM 865 N N . GLU A 1 110 ? -1.304 -1.950 -6.929 1.00 93.12 110 GLU A N 1
ATOM 866 C CA . GLU A 1 110 ? -1.288 -2.364 -5.516 1.00 93.12 110 GLU A CA 1
ATOM 867 C C . GLU A 1 110 ? 0.085 -2.148 -4.868 1.00 93.12 110 GLU A C 1
ATOM 869 O O . GLU A 1 110 ? 0.172 -1.515 -3.817 1.00 93.12 110 GLU A O 1
ATOM 874 N N . LEU A 1 111 ? 1.158 -2.618 -5.517 1.00 90.25 111 LEU A N 1
ATOM 875 C CA . LEU A 1 111 ? 2.533 -2.451 -5.034 1.00 90.25 111 LEU A CA 1
ATOM 876 C C . LEU A 1 111 ? 2.900 -0.972 -4.889 1.00 90.25 111 LEU A C 1
ATOM 878 O O . LEU A 1 111 ? 3.480 -0.562 -3.883 1.00 90.25 111 LEU A O 1
ATOM 882 N N . MET A 1 112 ? 2.524 -0.162 -5.878 1.00 93.56 112 MET A N 1
ATOM 883 C CA . MET A 1 112 ? 2.743 1.280 -5.856 1.00 93.56 112 MET A CA 1
ATOM 884 C C . MET A 1 112 ? 2.005 1.939 -4.689 1.00 93.56 112 MET A C 1
ATOM 886 O O . MET A 1 112 ? 2.636 2.608 -3.874 1.00 93.56 112 MET A O 1
ATOM 890 N N . ASN A 1 113 ? 0.701 1.700 -4.555 1.00 94.81 113 ASN A N 1
ATOM 891 C CA . ASN A 1 113 ? -0.111 2.296 -3.495 1.00 94.81 113 ASN A CA 1
ATOM 892 C C . ASN A 1 113 ? 0.385 1.882 -2.101 1.00 94.81 113 ASN A C 1
ATOM 894 O O . ASN A 1 113 ? 0.508 2.723 -1.213 1.00 94.81 113 ASN A O 1
ATOM 898 N N . ALA A 1 114 ? 0.724 0.604 -1.909 1.00 92.81 114 ALA A N 1
ATOM 899 C CA . ALA A 1 114 ? 1.275 0.110 -0.652 1.00 92.81 114 ALA A CA 1
ATOM 900 C C . ALA A 1 114 ? 2.621 0.773 -0.312 1.00 92.81 114 ALA A C 1
ATOM 902 O O . ALA A 1 114 ? 2.819 1.204 0.823 1.00 92.81 114 ALA A O 1
ATOM 903 N N . SER A 1 115 ? 3.529 0.911 -1.288 1.00 91.38 115 SER A N 1
ATOM 904 C CA . SER A 1 115 ? 4.816 1.592 -1.076 1.00 91.38 115 SER A CA 1
ATOM 905 C C . SER A 1 115 ? 4.650 3.069 -0.706 1.00 91.38 115 SER A C 1
ATOM 907 O O . SER A 1 115 ? 5.341 3.561 0.183 1.00 91.38 115 SER A O 1
ATOM 909 N N . GLN A 1 116 ? 3.681 3.762 -1.310 1.00 92.88 116 GLN A N 1
ATOM 910 C CA . GLN A 1 116 ? 3.376 5.156 -0.991 1.00 92.88 116 GLN A CA 1
ATOM 911 C C . GLN A 1 116 ? 2.850 5.316 0.439 1.00 92.88 116 GLN A C 1
ATOM 913 O O . GLN A 1 116 ? 3.301 6.215 1.142 1.00 92.88 116 GLN A O 1
ATOM 918 N N . VAL A 1 117 ? 1.971 4.420 0.901 1.00 93.06 117 VAL A N 1
ATOM 919 C CA . VAL A 1 117 ? 1.511 4.393 2.301 1.00 93.06 117 VAL A CA 1
ATOM 920 C C . VAL A 1 117 ? 2.683 4.193 3.259 1.00 93.06 117 VAL A C 1
ATOM 922 O O . VAL A 1 117 ? 2.816 4.929 4.233 1.00 93.06 117 VAL A O 1
ATOM 925 N N . VAL A 1 118 ? 3.557 3.219 2.985 1.00 91.12 118 VAL A N 1
ATOM 926 C CA . VAL A 1 118 ? 4.735 2.970 3.829 1.00 91.12 118 VAL A CA 1
ATOM 927 C C . VAL A 1 118 ? 5.641 4.195 3.864 1.00 91.12 118 VAL A C 1
ATOM 929 O O . VAL A 1 118 ? 6.054 4.599 4.945 1.00 91.12 118 VAL A O 1
ATOM 932 N N . SER A 1 119 ? 5.893 4.832 2.717 1.00 89.75 119 SER A N 1
ATOM 933 C CA . SER A 1 119 ? 6.676 6.070 2.652 1.00 89.75 119 SER A CA 1
ATOM 934 C C . SER A 1 119 ? 6.021 7.197 3.451 1.00 89.75 119 SER A C 1
ATOM 936 O O . SER A 1 119 ? 6.718 7.937 4.136 1.00 89.75 119 SER A O 1
ATOM 938 N N . ALA A 1 120 ? 4.695 7.322 3.392 1.00 88.81 120 ALA A N 1
ATOM 939 C CA . ALA A 1 120 ? 3.950 8.343 4.116 1.00 88.81 120 ALA A CA 1
ATOM 940 C C . ALA A 1 120 ? 3.967 8.113 5.636 1.00 88.81 120 ALA A C 1
ATOM 942 O O . ALA A 1 120 ? 4.017 9.074 6.402 1.00 88.81 120 ALA A O 1
ATOM 943 N N . ILE A 1 121 ? 3.958 6.858 6.091 1.00 87.75 121 ILE A N 1
ATOM 944 C CA . ILE A 1 121 ? 4.099 6.501 7.512 1.00 87.75 121 ILE A CA 1
ATOM 945 C C . ILE A 1 121 ? 5.547 6.681 7.977 1.00 87.75 121 ILE A C 1
ATOM 947 O O . ILE A 1 121 ? 5.778 7.171 9.077 1.00 87.75 121 ILE A O 1
ATOM 951 N N . ALA A 1 122 ? 6.518 6.311 7.140 1.00 85.00 122 ALA A N 1
ATOM 952 C CA . ALA A 1 122 ? 7.943 6.401 7.441 1.00 85.00 122 ALA A CA 1
ATOM 953 C C . ALA A 1 122 ? 8.491 7.838 7.416 1.00 85.00 122 ALA A C 1
ATOM 955 O O . ALA A 1 122 ? 9.588 8.081 7.922 1.00 85.00 122 ALA A O 1
ATOM 956 N N . ASP A 1 123 ? 7.764 8.774 6.804 1.00 80.56 123 ASP A N 1
ATOM 957 C CA . ASP A 1 123 ? 8.166 10.171 6.697 1.00 80.56 123 ASP A CA 1
ATOM 958 C C . ASP A 1 123 ? 8.256 10.848 8.078 1.00 80.56 123 ASP A C 1
ATOM 960 O O . ASP A 1 123 ? 7.273 10.980 8.809 1.00 80.56 123 ASP A O 1
ATOM 964 N N . LYS A 1 124 ? 9.474 11.294 8.406 1.00 67.94 124 LYS A N 1
ATOM 965 C CA . LYS A 1 124 ? 9.872 11.882 9.693 1.00 67.94 124 LYS A CA 1
ATOM 966 C C . LYS A 1 124 ? 9.746 13.404 9.733 1.00 67.94 124 LYS A C 1
ATOM 968 O O . LYS A 1 124 ? 10.188 14.013 10.700 1.00 67.94 124 LYS A O 1
ATOM 973 N N . THR A 1 125 ? 9.188 14.033 8.702 1.00 58.75 125 THR A N 1
ATOM 974 C CA . THR A 1 125 ? 9.146 15.502 8.558 1.00 58.75 125 THR A CA 1
ATOM 975 C C . THR A 1 125 ? 8.097 16.178 9.474 1.00 58.75 125 THR A C 1
ATOM 977 O O . THR A 1 125 ? 7.598 17.257 9.176 1.00 58.75 125 THR A O 1
ATOM 980 N N . GLY A 1 126 ? 7.743 15.557 10.604 1.00 58.94 126 GLY A N 1
ATOM 981 C CA . GLY A 1 126 ? 6.832 16.084 11.628 1.00 58.94 126 GLY A CA 1
ATOM 982 C C . GLY A 1 126 ? 7.400 15.894 13.037 1.00 58.94 126 GLY A C 1
ATOM 983 O O . GLY A 1 126 ? 8.563 15.518 13.185 1.00 58.94 126 GLY A O 1
ATOM 984 N N . ASP A 1 127 ? 6.588 16.150 14.067 1.00 52.56 127 ASP A N 1
ATOM 985 C CA . ASP A 1 127 ? 7.001 15.913 15.455 1.00 52.56 127 ASP A CA 1
ATOM 986 C C . ASP A 1 127 ? 7.498 14.467 15.631 1.00 52.56 127 ASP A C 1
ATOM 988 O O . ASP A 1 127 ? 6.845 13.528 15.154 1.00 52.56 127 ASP A O 1
ATOM 992 N N . PRO A 1 128 ? 8.662 14.259 16.275 1.00 50.50 128 PRO A N 1
ATOM 993 C CA . PRO A 1 128 ? 9.204 12.925 16.459 1.00 50.50 128 PRO A CA 1
ATOM 994 C C . PRO A 1 128 ? 8.207 12.083 17.267 1.00 50.50 128 PRO A C 1
ATOM 996 O O . PRO A 1 128 ? 7.715 12.545 18.301 1.00 50.50 128 PRO A O 1
ATOM 999 N N . PRO A 1 129 ? 7.892 10.852 16.827 1.00 53.94 129 PRO A N 1
ATOM 1000 C CA . PRO A 1 129 ? 6.979 10.004 17.571 1.00 53.94 129 PRO A CA 1
ATOM 1001 C C . PRO A 1 129 ? 7.555 9.721 18.964 1.00 53.94 129 PRO A C 1
ATOM 1003 O O . PRO A 1 129 ? 8.750 9.469 19.120 1.00 53.94 129 PRO A O 1
ATOM 1006 N N . ALA A 1 130 ? 6.689 9.729 19.980 1.00 52.81 130 ALA A N 1
ATOM 1007 C CA . ALA A 1 130 ? 7.049 9.392 21.361 1.00 52.81 130 ALA A CA 1
ATOM 1008 C C . ALA A 1 130 ? 7.490 7.920 21.534 1.00 52.81 130 ALA A C 1
ATOM 1010 O O . ALA A 1 130 ? 8.006 7.542 22.583 1.00 52.81 130 ALA A O 1
ATOM 1011 N N . ALA A 1 131 ? 7.289 7.095 20.504 1.00 57.97 131 ALA A N 1
ATOM 1012 C CA . ALA A 1 131 ? 7.603 5.675 20.450 1.00 57.97 131 ALA A CA 1
ATOM 1013 C C . ALA A 1 131 ? 8.457 5.352 19.206 1.00 57.97 131 ALA A C 1
ATOM 1015 O O . ALA A 1 131 ? 8.486 6.143 18.257 1.00 57.97 131 ALA A O 1
ATOM 1016 N N . PRO A 1 132 ? 9.142 4.190 19.172 1.00 65.75 132 PRO A N 1
ATOM 1017 C CA . PRO A 1 132 ? 9.867 3.743 17.988 1.00 65.75 132 PRO A CA 1
ATOM 1018 C C . PRO A 1 132 ? 8.958 3.750 16.757 1.00 65.75 132 PRO A C 1
ATOM 1020 O O . PRO A 1 132 ? 7.838 3.246 16.804 1.00 65.75 132 PRO A O 1
ATOM 1023 N N . LEU A 1 133 ? 9.446 4.313 15.650 1.00 70.75 133 LEU A N 1
ATOM 1024 C CA . LEU A 1 133 ? 8.707 4.354 14.392 1.00 70.75 133 LEU A CA 1
ATOM 1025 C C . LEU A 1 133 ? 8.576 2.933 13.826 1.00 70.75 133 LEU A C 1
ATOM 1027 O O . LEU A 1 133 ? 9.487 2.428 13.170 1.00 70.75 133 LEU A O 1
ATOM 1031 N N . VAL A 1 134 ? 7.443 2.287 14.095 1.00 84.12 134 VAL A N 1
ATOM 1032 C CA . VAL A 1 134 ? 7.077 1.000 13.499 1.00 84.12 134 VAL A CA 1
ATOM 1033 C C . VAL A 1 134 ? 6.424 1.282 12.150 1.00 84.12 134 VAL A C 1
ATOM 1035 O O . VAL A 1 134 ? 5.484 2.068 12.078 1.00 84.12 134 VAL A O 1
ATOM 1038 N N . VAL A 1 135 ? 6.901 0.651 11.078 1.00 88.06 135 VAL A N 1
ATOM 1039 C CA . VAL A 1 135 ? 6.329 0.766 9.724 1.00 88.06 135 VAL A CA 1
ATOM 1040 C C . VAL A 1 135 ? 5.737 -0.572 9.279 1.00 88.06 135 VAL A C 1
ATOM 1042 O O . VAL A 1 135 ? 6.163 -1.611 9.796 1.00 88.06 135 VAL A O 1
ATOM 1045 N N . PRO A 1 136 ? 4.781 -0.587 8.328 1.00 89.12 136 PRO A N 1
ATOM 1046 C CA . PRO A 1 136 ? 4.297 -1.835 7.760 1.00 89.12 136 PRO A CA 1
ATOM 1047 C C . PRO A 1 136 ? 5.456 -2.642 7.188 1.00 89.12 136 PRO A C 1
ATOM 1049 O O . PRO A 1 136 ? 6.253 -2.154 6.389 1.00 89.12 136 PRO A O 1
ATOM 1052 N N . GLN A 1 137 ? 5.540 -3.887 7.628 1.00 86.50 137 GLN A N 1
ATOM 1053 C CA . GLN A 1 137 ? 6.589 -4.820 7.270 1.00 86.50 137 GLN A CA 1
ATOM 1054 C C . GLN A 1 137 ? 6.315 -5.444 5.905 1.00 86.50 137 GLN A C 1
ATOM 1056 O O . GLN A 1 137 ? 7.236 -5.624 5.128 1.00 86.50 137 GLN A O 1
ATOM 1061 N N . ASN A 1 138 ? 5.064 -5.754 5.567 1.00 86.81 138 ASN A N 1
ATOM 1062 C CA . ASN A 1 138 ? 4.717 -6.349 4.274 1.00 86.81 138 ASN A CA 1
ATOM 1063 C C . ASN A 1 138 ? 3.589 -5.590 3.570 1.00 86.81 138 ASN A C 1
ATOM 1065 O O . ASN A 1 138 ? 2.825 -4.840 4.179 1.00 86.81 138 ASN A O 1
ATOM 1069 N N . GLU A 1 139 ? 3.453 -5.843 2.267 1.00 90.75 139 GLU A N 1
ATOM 1070 C CA . GLU A 1 139 ? 2.398 -5.248 1.446 1.00 90.75 139 GLU A CA 1
ATOM 1071 C C . GLU A 1 139 ? 0.999 -5.559 1.988 1.00 90.75 139 GLU A C 1
ATOM 1073 O O . GLU A 1 139 ? 0.136 -4.688 1.973 1.00 90.75 139 GLU A O 1
ATOM 1078 N N . ALA A 1 140 ? 0.778 -6.754 2.544 1.00 90.88 140 ALA A N 1
ATOM 1079 C CA . ALA A 1 140 ? -0.524 -7.139 3.080 1.00 90.88 140 ALA A CA 1
ATOM 1080 C C . ALA A 1 140 ? -0.953 -6.294 4.295 1.00 90.88 140 ALA A C 1
ATOM 1082 O O . ALA A 1 140 ? -2.144 -6.036 4.447 1.00 90.88 140 ALA A O 1
ATOM 1083 N N . GLN A 1 141 ? -0.016 -5.839 5.134 1.00 93.56 141 GLN A N 1
ATOM 1084 C CA . GLN A 1 141 ? -0.276 -4.886 6.221 1.00 93.56 141 GLN A CA 1
ATOM 1085 C C . GLN A 1 141 ? -0.531 -3.468 5.691 1.00 93.56 141 GLN A C 1
ATOM 1087 O O . GLN A 1 141 ? -1.388 -2.765 6.217 1.00 93.56 141 GLN A O 1
ATOM 1092 N N . ALA A 1 142 ? 0.188 -3.040 4.648 1.00 93.88 142 ALA A N 1
ATOM 1093 C CA . ALA A 1 142 ? 0.033 -1.704 4.068 1.00 93.88 142 ALA A CA 1
ATOM 1094 C C . ALA A 1 142 ? -1.243 -1.563 3.216 1.00 93.88 142 ALA A C 1
ATOM 1096 O O . ALA A 1 142 ? -1.848 -0.493 3.152 1.00 93.88 142 ALA A O 1
ATOM 1097 N N . ARG A 1 143 ? -1.679 -2.643 2.562 1.00 94.00 143 ARG A N 1
ATOM 1098 C CA . ARG A 1 143 ? -2.778 -2.638 1.590 1.00 94.00 143 ARG A CA 1
ATOM 1099 C C . ARG A 1 143 ? -4.109 -2.117 2.150 1.00 94.00 143 ARG A C 1
ATOM 1101 O O . ARG A 1 143 ? -4.710 -1.285 1.471 1.00 94.00 143 ARG A O 1
ATOM 1108 N N . PRO A 1 144 ? -4.597 -2.517 3.342 1.00 96.38 144 PRO A N 1
ATOM 1109 C CA . PRO A 1 144 ? -5.839 -1.975 3.895 1.00 96.38 144 PRO A CA 1
ATOM 1110 C C . PRO A 1 144 ? -5.819 -0.452 4.051 1.00 96.38 144 PRO A C 1
ATOM 1112 O O . PRO A 1 144 ? -6.807 0.216 3.747 1.00 96.38 144 PRO A O 1
ATOM 1115 N N . LEU A 1 145 ? -4.676 0.107 4.456 1.00 96.06 145 LEU A N 1
ATOM 1116 C CA . LEU A 1 145 ? -4.502 1.540 4.704 1.00 96.06 145 LEU A CA 1
ATOM 1117 C C . LEU A 1 145 ? -4.665 2.378 3.429 1.00 96.06 145 LEU A C 1
ATOM 1119 O O . LEU A 1 145 ? -5.079 3.528 3.514 1.00 96.06 145 LEU A O 1
ATOM 1123 N N . THR A 1 146 ? -4.441 1.799 2.243 1.00 95.69 146 THR A N 1
ATOM 1124 C CA . THR A 1 146 ? -4.642 2.486 0.949 1.00 95.69 146 THR A CA 1
ATOM 1125 C C . THR A 1 146 ? -6.085 2.960 0.724 1.00 95.69 146 THR A C 1
ATOM 1127 O O . THR A 1 146 ? -6.330 3.816 -0.123 1.00 95.69 146 THR A O 1
ATOM 1130 N N . ARG A 1 147 ? -7.056 2.427 1.482 1.00 95.56 147 ARG A N 1
ATOM 1131 C CA . ARG A 1 147 ? -8.463 2.856 1.429 1.00 95.56 147 ARG A CA 1
ATOM 1132 C C . ARG A 1 147 ? -8.710 4.192 2.131 1.00 95.56 147 ARG A C 1
ATOM 1134 O O . ARG A 1 147 ? -9.717 4.841 1.855 1.00 95.56 147 ARG A O 1
ATOM 1141 N N . LEU A 1 148 ? -7.817 4.592 3.035 1.00 93.56 148 LEU A N 1
ATOM 1142 C CA . LEU A 1 148 ? -7.849 5.894 3.693 1.00 93.56 148 LEU A CA 1
ATOM 1143 C C . LEU A 1 148 ? -7.169 6.904 2.768 1.00 93.56 148 LEU A C 1
ATOM 1145 O O . LEU A 1 148 ? -6.019 6.714 2.376 1.00 93.56 148 LEU A O 1
ATOM 1149 N N . LYS A 1 149 ? -7.892 7.958 2.381 1.00 88.38 149 LYS A N 1
ATOM 1150 C CA . LYS A 1 149 ? -7.403 8.943 1.399 1.00 88.38 149 LYS A CA 1
ATOM 1151 C C . LYS A 1 149 ? -6.423 9.950 2.000 1.00 88.38 149 LYS A C 1
ATOM 1153 O O . LYS A 1 149 ? -5.613 10.510 1.271 1.00 88.38 149 LYS A O 1
ATOM 1158 N N . ASP A 1 150 ? -6.527 10.192 3.302 1.00 90.81 150 ASP A N 1
ATOM 1159 C CA . ASP A 1 150 ? -5.703 11.152 4.029 1.00 90.81 150 ASP A CA 1
ATOM 1160 C C . ASP A 1 150 ? -4.529 10.440 4.718 1.00 90.81 150 ASP A C 1
ATOM 1162 O O . ASP A 1 150 ? -4.714 9.437 5.412 1.00 90.81 150 ASP A O 1
ATOM 1166 N N . VAL A 1 151 ? -3.323 10.985 4.561 1.00 89.06 151 VAL A N 1
ATOM 1167 C CA . VAL A 1 151 ? -2.101 10.498 5.215 1.00 89.06 151 VAL A CA 1
ATOM 1168 C C . VAL A 1 151 ? -2.224 10.543 6.740 1.00 89.06 151 VAL A C 1
ATOM 1170 O O . VAL A 1 151 ? -1.762 9.625 7.417 1.00 89.06 151 VAL A O 1
ATOM 1173 N N . ALA A 1 152 ? -2.884 11.559 7.302 1.00 88.81 152 ALA A N 1
ATOM 1174 C CA . ALA A 1 152 ? -3.119 11.642 8.740 1.00 88.81 152 ALA A CA 1
ATOM 1175 C C . ALA A 1 152 ? -3.993 10.476 9.230 1.00 88.81 152 ALA A C 1
ATOM 1177 O O . ALA A 1 152 ? -3.697 9.871 10.259 1.00 88.81 152 ALA A O 1
ATOM 1178 N N . GLN A 1 153 ? -5.015 10.098 8.454 1.00 91.75 153 GLN A N 1
ATOM 1179 C CA . GLN A 1 153 ? -5.864 8.940 8.753 1.00 91.75 153 GLN A CA 1
ATOM 1180 C C . GLN A 1 153 ? -5.087 7.628 8.615 1.00 91.75 153 GLN A C 1
ATOM 1182 O O . GLN A 1 153 ? -5.210 6.760 9.475 1.00 91.75 153 GLN A O 1
ATOM 1187 N N . GLN A 1 154 ? -4.255 7.485 7.578 1.00 93.38 154 GLN A N 1
ATOM 1188 C CA . GLN A 1 154 ? -3.387 6.313 7.405 1.00 93.38 154 GLN A CA 1
ATOM 1189 C C . GLN A 1 154 ? -2.443 6.131 8.599 1.00 93.38 154 GLN A C 1
ATOM 1191 O O . GLN A 1 154 ? -2.355 5.033 9.149 1.00 93.38 154 GLN A O 1
ATOM 1196 N N . ARG A 1 155 ? -1.783 7.212 9.037 1.00 91.00 155 ARG A N 1
ATOM 1197 C CA . ARG A 1 155 ? -0.902 7.211 10.214 1.00 91.00 155 ARG A CA 1
ATOM 1198 C C . ARG A 1 155 ? -1.668 6.875 11.490 1.00 91.00 155 ARG A C 1
ATOM 1200 O O . ARG A 1 155 ? -1.219 6.020 12.243 1.00 91.00 155 ARG A O 1
ATOM 1207 N N . ALA A 1 156 ? -2.833 7.486 11.709 1.00 90.81 156 ALA A N 1
ATOM 1208 C CA . ALA A 1 156 ? -3.662 7.217 12.882 1.00 90.81 156 ALA A CA 1
ATOM 1209 C C . ALA A 1 156 ? -4.158 5.762 12.925 1.00 90.81 156 ALA A C 1
ATOM 1211 O O . ALA A 1 156 ? -4.090 5.119 13.969 1.00 90.81 156 ALA A O 1
ATOM 1212 N N . ALA A 1 157 ? -4.612 5.215 11.793 1.00 93.50 157 ALA A N 1
ATOM 1213 C CA . ALA A 1 157 ? -5.049 3.824 11.704 1.00 93.50 157 ALA A CA 1
ATOM 1214 C C . ALA A 1 157 ? -3.893 2.851 11.948 1.00 93.50 157 ALA A C 1
ATOM 1216 O O . ALA A 1 157 ? -4.064 1.852 12.642 1.00 93.50 157 ALA A O 1
ATOM 1217 N N . TRP A 1 158 ? -2.710 3.147 11.405 1.00 94.19 158 TRP A N 1
ATOM 1218 C CA . TRP A 1 158 ? -1.523 2.340 11.651 1.00 94.19 158 TRP A CA 1
ATOM 1219 C C . TRP A 1 158 ? -1.095 2.388 13.118 1.00 94.19 158 TRP A C 1
ATOM 1221 O O . TRP A 1 158 ? -0.883 1.339 13.719 1.00 94.19 158 TRP A O 1
ATOM 1231 N N . GLN A 1 159 ? -1.052 3.578 13.719 1.00 91.38 159 GLN A N 1
ATOM 1232 C CA . GLN A 1 159 ? -0.728 3.753 15.133 1.00 91.38 159 GLN A CA 1
ATOM 1233 C C . GLN A 1 159 ? -1.700 2.974 16.028 1.00 91.38 159 GLN A C 1
ATOM 1235 O O . GLN A 1 159 ? -1.273 2.208 16.889 1.00 91.38 159 GLN A O 1
ATOM 1240 N N . GLN A 1 160 ? -3.003 3.073 15.758 1.00 91.75 160 GLN A N 1
ATOM 1241 C CA . GLN A 1 160 ? -4.010 2.293 16.473 1.00 91.75 160 GLN A CA 1
ATOM 1242 C C . GLN A 1 160 ? -3.792 0.781 16.287 1.00 91.75 160 GLN A C 1
ATOM 1244 O O . GLN A 1 160 ? -3.948 0.017 17.239 1.00 91.75 160 GLN A O 1
ATOM 1249 N N . ALA A 1 161 ? -3.417 0.322 15.089 1.00 93.31 161 ALA A N 1
ATOM 1250 C CA . ALA A 1 161 ? -3.123 -1.089 14.841 1.00 93.31 161 ALA A CA 1
ATOM 1251 C C . ALA A 1 161 ? -1.878 -1.579 15.599 1.00 93.31 161 ALA A C 1
ATOM 1253 O O . ALA A 1 161 ? -1.884 -2.713 16.072 1.00 93.31 161 ALA A O 1
ATOM 1254 N N . VAL A 1 162 ? -0.850 -0.736 15.746 1.00 91.25 162 VAL A N 1
ATOM 1255 C CA . VAL A 1 162 ? 0.347 -1.014 16.559 1.00 91.25 162 VAL A CA 1
ATOM 1256 C C . VAL A 1 162 ? -0.026 -1.139 18.040 1.00 91.25 162 VAL A C 1
ATOM 1258 O O . VAL A 1 162 ? 0.382 -2.093 18.693 1.00 91.25 162 VAL A O 1
ATOM 1261 N N . GLU A 1 163 ? -0.838 -0.217 18.560 1.00 90.56 163 GLU A N 1
ATOM 1262 C CA . GLU A 1 163 ? -1.237 -0.177 19.976 1.00 90.56 163 GLU A CA 1
ATOM 1263 C C . GLU A 1 163 ? -2.189 -1.310 20.376 1.00 90.56 163 GLU A C 1
ATOM 1265 O O . GLU A 1 163 ? -2.148 -1.795 21.503 1.00 90.56 163 GLU A O 1
ATOM 1270 N N . THR A 1 164 ? -3.052 -1.740 19.455 1.00 91.12 164 THR A N 1
ATOM 1271 C CA . THR A 1 164 ? -4.082 -2.763 19.710 1.00 91.12 164 THR A CA 1
ATOM 1272 C C . THR A 1 164 ? -3.693 -4.152 19.208 1.00 91.12 164 THR A C 1
ATOM 1274 O O . THR A 1 164 ? -4.540 -5.044 19.163 1.00 91.12 164 THR A O 1
ATOM 1277 N N . ALA A 1 165 ? -2.438 -4.336 18.786 1.00 88.69 165 ALA A N 1
ATOM 1278 C CA . ALA A 1 165 ? -1.968 -5.580 18.193 1.00 88.69 165 ALA A CA 1
ATOM 1279 C C . ALA A 1 165 ? -2.137 -6.763 19.169 1.00 88.69 165 ALA A C 1
ATOM 1281 O O . ALA A 1 165 ? -1.526 -6.755 20.244 1.00 88.69 165 ALA A O 1
ATOM 1282 N N . PRO A 1 166 ? -2.915 -7.804 18.812 1.00 83.12 166 PRO A N 1
ATOM 1283 C CA . PRO A 1 166 ? -3.061 -8.983 19.657 1.00 83.12 166 PRO A CA 1
ATOM 1284 C C . PRO A 1 166 ? -1.707 -9.686 19.788 1.00 83.12 166 PRO A C 1
ATOM 1286 O O . PRO A 1 166 ? -1.013 -9.903 18.793 1.00 83.12 166 PRO A O 1
ATOM 1289 N N . ASP A 1 167 ? -1.303 -9.991 21.022 1.00 80.62 167 ASP A N 1
ATOM 1290 C CA . ASP A 1 167 ? -0.014 -10.617 21.351 1.00 80.62 167 ASP A CA 1
ATOM 1291 C C . ASP A 1 167 ? 1.214 -9.861 20.798 1.00 80.62 167 ASP A C 1
ATOM 1293 O O . ASP A 1 167 ? 2.257 -10.455 20.520 1.00 80.62 167 ASP A O 1
ATOM 1297 N N . GLY A 1 168 ? 1.083 -8.546 20.570 1.00 79.81 168 GLY A N 1
ATOM 1298 C CA . GLY A 1 168 ? 2.127 -7.717 19.959 1.00 79.81 168 GLY A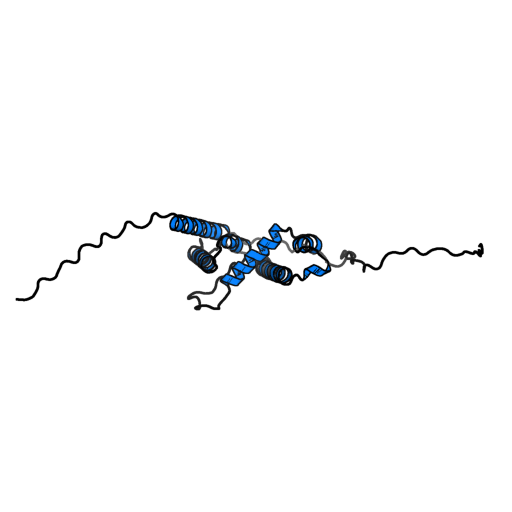 CA 1
ATOM 1299 C C . GLY A 1 168 ? 2.364 -7.994 18.468 1.00 79.81 168 GLY A C 1
ATOM 1300 O O . GLY A 1 168 ? 3.331 -7.489 17.896 1.00 79.81 168 GLY A O 1
ATOM 1301 N N . ARG A 1 169 ? 1.502 -8.785 17.810 1.00 84.06 169 ARG A N 1
ATOM 1302 C CA . ARG A 1 169 ? 1.626 -9.147 16.391 1.00 84.06 169 ARG A CA 1
ATOM 1303 C C . ARG A 1 169 ? 0.679 -8.334 15.518 1.00 84.06 169 ARG A C 1
ATOM 1305 O O . ARG A 1 169 ? -0.534 -8.540 15.501 1.00 84.06 169 ARG A O 1
ATOM 1312 N N . ILE A 1 170 ? 1.251 -7.460 14.698 1.00 89.88 170 ILE A N 1
ATOM 1313 C CA . ILE A 1 170 ? 0.492 -6.653 13.739 1.00 89.88 170 ILE A CA 1
ATOM 1314 C C . ILE A 1 170 ? 0.207 -7.501 12.492 1.00 89.88 170 ILE A C 1
ATOM 1316 O O . ILE A 1 170 ? 1.033 -7.615 11.587 1.00 89.88 170 ILE A O 1
ATOM 1320 N N . THR A 1 171 ? -0.959 -8.142 12.433 1.00 91.88 171 THR A N 1
ATOM 1321 C CA . THR A 1 171 ? -1.363 -8.950 11.268 1.00 91.88 171 THR A CA 1
ATOM 1322 C C . THR A 1 171 ? -2.137 -8.119 10.243 1.00 91.88 171 THR A C 1
ATOM 1324 O O . THR A 1 171 ? -2.791 -7.137 10.587 1.00 91.88 171 THR A O 1
ATOM 1327 N N . ALA A 1 172 ? -2.127 -8.532 8.970 1.00 92.75 172 ALA A N 1
ATOM 1328 C CA . ALA A 1 172 ? -2.909 -7.865 7.922 1.00 92.75 172 ALA A CA 1
ATOM 1329 C C . ALA A 1 172 ? -4.421 -7.845 8.228 1.00 92.75 172 ALA A C 1
ATOM 1331 O O . ALA A 1 172 ? -5.095 -6.855 7.953 1.00 92.75 172 ALA A O 1
ATOM 1332 N N . ALA A 1 173 ? -4.946 -8.917 8.834 1.00 93.62 173 ALA A N 1
ATOM 1333 C CA . ALA A 1 173 ? -6.348 -9.005 9.243 1.00 93.62 173 ALA A CA 1
ATOM 1334 C C . ALA A 1 173 ? -6.690 -8.009 10.362 1.00 93.62 173 ALA A C 1
ATOM 1336 O O . ALA A 1 173 ? -7.750 -7.387 10.327 1.00 93.62 173 ALA A O 1
ATOM 1337 N N . HIS A 1 174 ? -5.774 -7.815 11.315 1.00 94.94 174 HIS A N 1
ATOM 1338 C CA . HIS A 1 174 ? -5.935 -6.822 12.376 1.00 94.94 174 HIS A CA 1
ATOM 1339 C C . HIS A 1 174 ? -5.963 -5.396 11.817 1.00 94.94 174 HIS A C 1
ATOM 1341 O O . HIS A 1 174 ? -6.876 -4.625 12.107 1.00 94.94 174 HIS A O 1
ATOM 1347 N N . VAL A 1 175 ? -5.020 -5.063 10.930 1.00 95.88 175 VAL A N 1
ATOM 1348 C CA . VAL A 1 175 ? -4.982 -3.744 10.273 1.00 95.88 175 VAL A CA 1
ATOM 1349 C C . VAL A 1 175 ? -6.261 -3.498 9.465 1.00 95.88 175 VAL A C 1
ATOM 1351 O O . VAL A 1 175 ? -6.842 -2.416 9.530 1.00 95.88 175 VAL A O 1
ATOM 1354 N N . GLU A 1 176 ? -6.747 -4.508 8.740 1.00 96.81 176 GLU A N 1
ATOM 1355 C CA . GLU A 1 176 ? -8.017 -4.447 8.009 1.00 96.81 176 GLU A CA 1
ATOM 1356 C C . GLU A 1 176 ? -9.206 -4.144 8.935 1.00 96.81 176 GLU A C 1
ATOM 1358 O O . GLU A 1 176 ? -10.057 -3.321 8.585 1.00 96.81 176 GLU A O 1
ATOM 1363 N N . GLN A 1 177 ? -9.262 -4.760 10.120 1.00 96.31 177 GLN A N 1
ATOM 1364 C CA . GLN A 1 177 ? -10.308 -4.483 11.103 1.00 96.31 177 GLN A CA 1
ATOM 1365 C C . GLN A 1 177 ? -10.258 -3.027 11.581 1.00 96.31 177 GLN A C 1
ATOM 1367 O O . GLN A 1 177 ? -11.281 -2.341 11.535 1.00 96.31 177 GLN A O 1
ATOM 1372 N N . VAL A 1 178 ? -9.077 -2.537 11.966 1.00 96.44 178 VAL A N 1
ATOM 1373 C CA . VAL A 1 178 ? -8.886 -1.151 12.422 1.00 96.44 178 VAL A CA 1
ATOM 1374 C C . VAL A 1 178 ? -9.309 -0.151 11.342 1.00 96.44 178 VAL A C 1
ATOM 1376 O O . VAL A 1 178 ? -10.078 0.773 11.613 1.00 96.44 178 VAL A O 1
ATOM 1379 N N . VAL A 1 179 ? -8.886 -0.364 10.092 1.00 96.75 179 VAL A N 1
ATOM 1380 C CA . VAL A 1 179 ? -9.271 0.497 8.962 1.00 96.75 179 VAL A CA 1
ATOM 1381 C C . VAL A 1 179 ? -10.781 0.466 8.730 1.00 96.75 179 VAL A C 1
ATOM 1383 O O . VAL A 1 179 ? -11.395 1.512 8.517 1.00 96.75 179 VAL A O 1
ATOM 1386 N N . LYS A 1 180 ? -11.410 -0.712 8.790 1.00 96.88 180 LYS A N 1
ATOM 1387 C CA . LYS A 1 180 ? -12.862 -0.854 8.614 1.00 96.88 180 LYS A CA 1
ATOM 1388 C C . LYS A 1 180 ? -13.640 -0.112 9.698 1.00 96.88 180 LYS A C 1
ATOM 1390 O O . LYS A 1 180 ? -14.650 0.524 9.399 1.00 96.88 180 LYS A O 1
ATOM 1395 N N . GLU A 1 181 ? -13.188 -0.184 10.944 1.00 95.88 181 GLU A N 1
ATOM 1396 C CA . GLU A 1 181 ? -13.781 0.562 12.054 1.00 95.88 181 GLU A CA 1
ATOM 1397 C C . GLU A 1 181 ? -13.592 2.073 11.890 1.00 95.88 181 GLU A C 1
ATOM 1399 O O . GLU A 1 181 ? -14.546 2.826 12.083 1.00 95.88 181 GLU A O 1
ATOM 1404 N N . MET A 1 182 ? -12.408 2.524 11.468 1.00 95.00 182 MET A N 1
ATOM 1405 C CA . MET A 1 182 ? -12.152 3.938 11.194 1.00 95.00 182 MET A CA 1
ATOM 1406 C C . MET A 1 182 ? -13.041 4.469 10.063 1.00 95.00 182 MET A C 1
ATOM 1408 O O . MET A 1 182 ? -13.670 5.509 10.226 1.00 95.00 182 MET A O 1
ATOM 1412 N N . LEU A 1 183 ? -13.169 3.734 8.955 1.00 94.44 183 LEU A N 1
ATOM 1413 C CA . LEU A 1 183 ? -14.055 4.104 7.846 1.00 94.44 183 LEU A CA 1
ATOM 1414 C C . LEU A 1 183 ? -15.521 4.188 8.282 1.00 94.44 183 LEU A C 1
ATOM 1416 O O . LEU A 1 183 ? -16.209 5.129 7.904 1.00 94.44 183 LEU A O 1
ATOM 1420 N N . ARG A 1 184 ? -15.992 3.255 9.121 1.00 94.81 184 ARG A N 1
ATOM 1421 C CA . ARG A 1 184 ? -17.344 3.319 9.703 1.00 94.81 184 ARG A CA 1
ATOM 1422 C C . ARG A 1 184 ? -17.541 4.560 10.571 1.00 94.81 184 ARG A C 1
ATOM 1424 O O . ARG A 1 184 ? -18.592 5.183 10.496 1.00 94.81 184 ARG A O 1
ATOM 1431 N N . LYS A 1 185 ? -16.548 4.923 11.391 1.00 91.88 185 LYS A N 1
ATOM 1432 C CA . LYS A 1 185 ? -16.601 6.135 12.226 1.00 91.88 185 LYS A CA 1
ATOM 1433 C C . LYS A 1 185 ? -16.607 7.406 11.377 1.00 91.88 185 LYS A C 1
ATOM 1435 O O . LYS A 1 185 ? -17.376 8.313 11.671 1.00 91.88 185 LYS A O 1
ATOM 1440 N N . LEU A 1 186 ? -15.787 7.458 10.326 1.00 90.38 186 LEU A N 1
ATOM 1441 C CA . LEU A 1 186 ? -15.751 8.579 9.382 1.00 90.38 186 LEU A CA 1
ATOM 1442 C C . LEU A 1 186 ? -17.088 8.733 8.650 1.00 90.38 186 LEU A C 1
ATOM 1444 O O . LEU A 1 186 ? -17.607 9.840 8.556 1.00 90.38 186 LEU A O 1
ATOM 1448 N N . ASP A 1 187 ? -17.671 7.626 8.194 1.00 91.06 187 ASP A N 1
ATOM 1449 C CA . ASP A 1 187 ? -18.986 7.616 7.555 1.00 91.06 187 ASP A CA 1
ATOM 1450 C C . ASP A 1 187 ? -20.093 8.074 8.517 1.00 91.06 187 ASP A C 1
ATOM 1452 O O . ASP A 1 187 ? -20.885 8.952 8.181 1.00 91.06 187 ASP A O 1
ATOM 1456 N N . ALA A 1 188 ? -20.098 7.572 9.755 1.00 89.56 188 ALA A N 1
ATOM 1457 C CA . ALA A 1 188 ? -21.046 8.004 10.778 1.00 89.56 188 ALA A CA 1
ATOM 1458 C C . ALA A 1 188 ? -20.902 9.497 11.122 1.00 89.56 188 ALA A C 1
ATOM 1460 O O . ALA A 1 188 ? -21.906 10.177 11.305 1.00 89.56 188 ALA A O 1
ATOM 1461 N N . ALA A 1 189 ? -19.674 10.022 11.181 1.00 85.81 189 ALA A N 1
ATOM 1462 C CA . ALA A 1 189 ? -19.419 11.439 11.441 1.00 85.81 189 ALA A CA 1
ATOM 1463 C C . ALA A 1 189 ? -19.896 12.345 10.293 1.00 85.81 189 ALA A C 1
ATOM 1465 O O . ALA A 1 189 ? -20.382 13.443 10.551 1.00 85.81 189 ALA A O 1
ATOM 1466 N N . LEU A 1 190 ? -19.798 11.883 9.041 1.00 84.38 190 LEU A N 1
ATOM 1467 C CA . LEU A 1 190 ? -20.311 12.604 7.870 1.00 84.38 190 LEU A CA 1
ATOM 1468 C C . LEU A 1 190 ? -21.846 12.645 7.821 1.00 84.38 190 LEU A C 1
ATOM 1470 O O . LEU A 1 190 ? -22.407 13.605 7.299 1.00 84.38 190 LEU A O 1
ATOM 1474 N N . HIS A 1 191 ? -22.519 11.626 8.363 1.00 83.19 191 HIS A N 1
ATOM 1475 C CA . HIS A 1 191 ? -23.980 11.485 8.316 1.00 83.19 191 HIS A CA 1
ATOM 1476 C C . HIS A 1 191 ? -24.685 11.778 9.652 1.00 83.19 191 HIS A C 1
ATOM 1478 O O . HIS A 1 191 ? -25.901 11.599 9.755 1.00 83.19 191 HIS A O 1
ATOM 1484 N N . ALA A 1 192 ? -23.960 12.216 10.684 1.00 73.69 192 ALA A N 1
ATOM 1485 C CA . ALA A 1 192 ? -24.556 12.562 11.969 1.00 73.69 192 ALA A CA 1
ATOM 1486 C C . ALA A 1 192 ? -25.480 13.791 11.821 1.00 73.69 192 ALA A C 1
ATOM 1488 O O . ALA A 1 192 ? -25.074 14.788 11.215 1.00 73.69 192 ALA A O 1
ATOM 1489 N N . PRO A 1 193 ? -26.713 13.763 12.369 1.00 67.19 193 PRO A N 1
ATOM 1490 C CA . PRO A 1 193 ? -27.566 14.945 12.381 1.00 67.19 193 PRO A CA 1
ATOM 1491 C C . PRO A 1 193 ? -26.875 16.061 13.170 1.00 67.19 193 PRO A C 1
ATOM 1493 O O . PRO A 1 193 ? -26.257 15.796 14.206 1.00 67.19 193 PRO A O 1
ATOM 1496 N N . ALA A 1 194 ? -26.974 17.300 12.671 1.00 62.72 194 ALA A N 1
ATOM 1497 C CA . ALA A 1 194 ? -26.405 18.468 13.336 1.00 62.72 194 ALA A CA 1
ATOM 1498 C C . ALA A 1 194 ? -26.809 18.466 14.821 1.00 62.72 194 ALA A C 1
ATOM 1500 O O . ALA A 1 194 ? -27.978 18.184 15.117 1.00 62.72 194 ALA A O 1
ATOM 1501 N N . PRO A 1 195 ? -25.873 18.746 15.750 1.00 70.00 195 PRO A N 1
ATOM 1502 C CA . PRO A 1 195 ? -26.213 18.808 17.161 1.00 70.00 195 PRO A CA 1
ATOM 1503 C C . PRO A 1 195 ? -27.392 19.775 17.331 1.00 70.00 195 PRO A C 1
ATOM 1505 O O . PRO A 1 195 ? -27.405 20.826 16.677 1.00 70.00 195 PRO A O 1
ATOM 1508 N N . PRO A 1 196 ? -28.410 19.419 18.139 1.00 67.12 196 PRO A N 1
ATOM 1509 C CA . PRO A 1 196 ? -29.538 20.307 18.368 1.00 67.12 196 PRO A CA 1
ATOM 1510 C C . PRO A 1 196 ? -28.994 21.667 18.820 1.00 67.12 196 PRO A C 1
ATOM 1512 O O . PRO A 1 196 ? -28.031 21.689 19.593 1.00 67.12 196 PRO A O 1
ATOM 1515 N N . PRO A 1 197 ? -29.548 22.787 18.318 1.00 66.56 197 PRO A N 1
ATOM 1516 C CA . PRO A 1 197 ? -29.041 24.106 18.660 1.00 66.56 197 PRO A CA 1
ATOM 1517 C C . PRO A 1 197 ? -28.997 24.222 20.181 1.00 66.56 197 PRO A C 1
ATOM 1519 O O . PRO A 1 197 ? -30.007 23.980 20.847 1.00 66.56 197 PRO A O 1
ATOM 1522 N N . GLU A 1 198 ? -27.817 24.534 20.724 1.00 61.94 198 GLU A N 1
ATOM 1523 C CA . GLU A 1 198 ? -27.656 24.780 22.151 1.00 61.94 198 GLU A CA 1
ATOM 1524 C C . GLU A 1 198 ? -28.723 25.792 22.569 1.00 61.94 198 GLU A C 1
ATOM 1526 O O . GLU A 1 198 ? -28.763 26.920 22.068 1.00 61.94 198 GLU A O 1
ATOM 1531 N N . HIS A 1 199 ? -29.617 25.390 23.475 1.00 62.34 199 HIS A N 1
ATOM 1532 C CA . HIS A 1 199 ? -30.473 26.340 24.163 1.00 62.34 199 HIS A CA 1
ATOM 1533 C C . HIS A 1 199 ? -29.545 27.237 24.982 1.00 62.34 199 HIS A C 1
ATOM 1535 O O . HIS A 1 199 ? -29.169 26.900 26.105 1.00 62.34 199 HIS A O 1
ATOM 1541 N N . VAL A 1 200 ? -29.153 28.371 24.397 1.00 59.34 200 VAL A N 1
ATOM 1542 C CA . VAL A 1 200 ? -28.466 29.457 25.088 1.00 59.34 200 VAL A CA 1
ATOM 1543 C C . VAL A 1 200 ? -29.409 29.904 26.195 1.00 59.34 200 VAL A C 1
ATOM 1545 O O . VAL A 1 200 ? -30.353 30.662 25.967 1.00 59.34 200 VAL A O 1
ATOM 1548 N N . ALA A 1 201 ? -29.204 29.357 27.393 1.00 62.03 201 ALA A N 1
ATOM 1549 C CA . ALA A 1 201 ? -29.942 29.762 28.571 1.00 62.03 201 ALA A CA 1
ATOM 1550 C C . ALA A 1 201 ? -29.793 31.286 28.707 1.00 62.03 201 ALA A C 1
ATOM 1552 O O . ALA A 1 201 ? -28.674 31.800 28.574 1.00 62.03 201 ALA A O 1
ATOM 1553 N N . PRO A 1 202 ? -30.887 32.036 28.926 1.00 60.22 202 PRO A N 1
ATOM 1554 C CA . PRO A 1 202 ? -30.801 33.482 29.023 1.00 60.22 202 PRO A CA 1
ATOM 1555 C C . PRO A 1 202 ? -29.833 33.835 30.152 1.00 60.22 202 PRO A C 1
ATOM 1557 O O . PRO A 1 202 ? -29.983 33.366 31.284 1.00 60.22 202 PRO A O 1
ATOM 1560 N N . ARG A 1 203 ? -28.814 34.644 29.831 1.00 61.06 203 ARG A N 1
ATOM 1561 C CA . ARG A 1 203 ? -27.876 35.190 30.816 1.00 61.06 203 ARG A CA 1
ATOM 1562 C C . ARG A 1 203 ? -28.704 35.848 31.917 1.00 61.06 203 ARG A C 1
ATOM 1564 O O . ARG A 1 203 ? -29.386 36.838 31.661 1.00 61.06 203 ARG A O 1
ATOM 1571 N N . ARG A 1 204 ? -28.675 35.288 33.131 1.00 59.72 204 ARG A N 1
ATOM 1572 C CA . ARG A 1 204 ? -29.269 35.944 34.300 1.00 59.72 204 ARG A CA 1
ATOM 1573 C C . ARG A 1 204 ? -28.583 37.298 34.459 1.00 59.72 204 ARG A C 1
ATOM 1575 O O . ARG A 1 204 ? -27.369 37.352 34.636 1.00 59.72 204 ARG A O 1
ATOM 1582 N N . ALA A 1 205 ? -29.361 38.370 34.352 1.00 58.47 205 ALA A N 1
ATOM 1583 C CA . ALA A 1 205 ? -28.902 39.710 34.668 1.00 58.47 205 ALA A CA 1
ATOM 1584 C C . ALA A 1 205 ? -28.491 39.752 36.147 1.00 58.47 205 ALA A C 1
ATOM 1586 O O . ALA A 1 205 ? -29.271 39.373 37.023 1.00 58.47 205 ALA A O 1
ATOM 1587 N N . SER A 1 206 ? -27.257 40.175 36.412 1.00 62.94 206 SER A N 1
ATOM 1588 C CA . SER A 1 206 ? -26.788 40.463 37.767 1.00 62.94 206 SER A CA 1
ATOM 1589 C C . SER A 1 206 ? -27.601 41.623 38.356 1.00 62.94 206 SER A C 1
ATOM 1591 O O . SER A 1 206 ? -27.841 42.599 37.640 1.00 62.94 206 SER A O 1
ATOM 1593 N N . PRO A 1 207 ? -28.023 41.566 39.632 1.00 68.31 207 PRO A N 1
ATOM 1594 C CA . PRO A 1 207 ? -28.678 42.703 40.263 1.00 68.31 207 PRO A CA 1
ATOM 1595 C C . PRO A 1 207 ? -27.669 43.838 40.485 1.00 68.31 207 PRO A C 1
ATOM 1597 O O . PRO A 1 207 ? -26.530 43.600 40.891 1.00 68.31 207 PRO A O 1
ATOM 1600 N N . ALA A 1 208 ? -28.093 45.067 40.186 1.00 58.81 208 ALA A N 1
ATOM 1601 C CA . ALA A 1 208 ? -27.314 46.281 40.408 1.00 58.81 208 ALA A CA 1
ATOM 1602 C C . ALA A 1 208 ? -27.107 46.538 41.917 1.00 58.81 208 ALA A C 1
ATOM 1604 O O . ALA A 1 208 ? -28.018 46.251 42.698 1.00 58.81 208 ALA A O 1
ATOM 1605 N N . PRO A 1 209 ? -25.946 47.068 42.341 1.00 67.69 209 PRO A N 1
ATOM 1606 C CA . PRO A 1 209 ? -25.722 47.439 43.733 1.00 67.69 209 PRO A CA 1
ATOM 1607 C C . PRO A 1 209 ? -26.449 48.748 44.088 1.00 67.69 209 PRO A C 1
ATOM 1609 O O . PRO A 1 209 ? -26.473 49.680 43.282 1.00 67.69 209 PRO A O 1
ATOM 1612 N N . THR A 1 210 ? -27.038 48.768 45.287 1.00 71.38 210 THR A N 1
ATOM 1613 C CA . THR A 1 210 ? -27.725 49.902 45.933 1.00 71.38 210 THR A CA 1
ATOM 1614 C C . THR A 1 210 ? -26.758 50.994 46.371 1.00 71.38 210 THR A C 1
ATOM 1616 O O . THR A 1 210 ? -25.671 50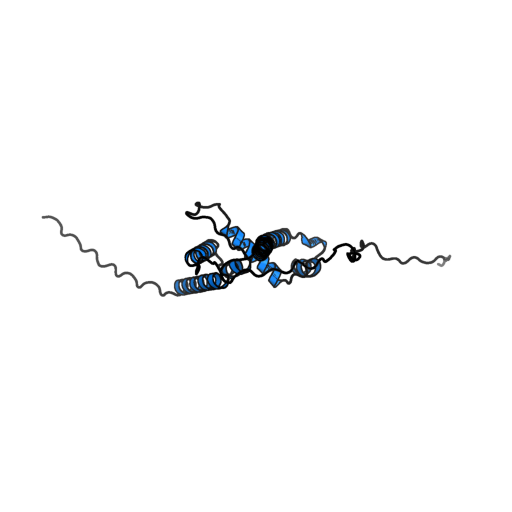.636 46.881 1.00 71.38 210 THR A O 1
#